Protein 4UA1 (pdb70)

Foldseek 3Di:
DAAFCRLCVLVDPRDPPCVVLVQADDDWDVGDHGGVVRSVSSNVVVVVVVLPQDPVNSSVLCVVLVVDDCNVVSVVVSVVVSVVVVVVVVVVVVVVVVVVVVLVVPADPDNPDDDRSSVVVVVD/DADQCGLVVLVPHRDPVCVVLPQAPAFDFDPGDDGGVVSSVSSNVQVVVVVLPQDPVNSSVLCVVLVVDDCNVVSVVVSVVVSVVVVVVVVVVVVVVVVVVVVLVVPADPDNPDPDRSNCVVVVD

Structure (mmCIF, N/CA/C/O backbone):
data_4UA1
#
_entry.id   4UA1
#
_cell.length_a   70.005
_cell.length_b   70.556
_cell.length_c   71.614
_cell.angle_alpha   90.00
_cell.angle_beta   90.00
_cell.angle_gamma   90.00
#
_sy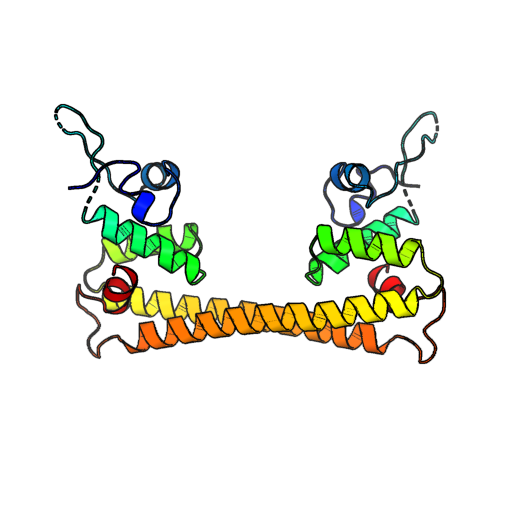mmetry.space_group_name_H-M   'P 2 2 2'
#
loop_
_entity.id
_entity.type
_entity.pdbx_description
1 polymer 'Regulatory protein'
2 non-polymer 'MERCURY (II) ION'
3 water water
#
loop_
_atom_site.group_PDB
_atom_site.id
_atom_site.type_symbol
_atom_site.label_atom_id
_atom_site.label_alt_id
_atom_site.label_comp_id
_atom_site.label_asym_id
_atom_site.label_entity_id
_atom_site.label_seq_id
_atom_site.pdbx_PDB_ins_code
_atom_site.Cartn_x
_atom_site.Cartn_y
_atom_site.Cartn_z
_atom_site.occupancy
_atom_site.B_iso_or_equiv
_atom_site.auth_seq_id
_atom_site.auth_comp_id
_atom_site.auth_asym_id
_atom_site.auth_atom_id
_atom_site.pdbx_PDB_model_num
ATOM 1 N N . PHE A 1 3 ? 49.090 35.102 -31.490 1.00 57.98 3 PHE A N 1
ATOM 2 C CA . PHE A 1 3 ? 50.217 35.099 -30.561 1.00 61.69 3 PHE A CA 1
ATOM 3 C C . PHE A 1 3 ? 49.878 35.836 -29.277 1.00 60.54 3 PHE A C 1
ATOM 4 O O . PHE A 1 3 ? 48.947 36.632 -29.230 1.00 67.02 3 PHE A O 1
ATOM 6 N N . ARG A 1 4 ? 50.648 35.532 -28.239 1.00 66.98 4 ARG A N 1
ATOM 7 C CA . ARG A 1 4 ? 50.413 35.999 -26.873 1.00 62.40 4 ARG A CA 1
ATOM 8 C C . ARG A 1 4 ? 51.693 36.606 -26.353 1.00 60.00 4 ARG A C 1
ATOM 9 O O . ARG A 1 4 ? 52.664 36.658 -27.088 1.00 64.92 4 ARG A O 1
ATOM 14 N N . ILE A 1 5 ? 51.661 37.179 -25.153 1.00 63.66 5 ILE A N 1
ATOM 15 C CA . ILE A 1 5 ? 52.862 37.755 -24.547 1.00 60.79 5 ILE A CA 1
ATOM 16 C C . ILE A 1 5 ? 52.957 37.589 -23.025 1.00 65.92 5 ILE A C 1
ATOM 17 O O . ILE A 1 5 ? 51.978 37.802 -22.322 1.00 72.89 5 ILE A O 1
ATOM 19 N N . GLY A 1 6 ? 54.095 37.146 -22.514 1.00 55.14 6 GLY A N 1
ATOM 20 C CA . GLY A 1 6 ? 54.420 37.424 -21.130 1.00 55.29 6 GLY A CA 1
ATOM 21 C C . GLY A 1 6 ? 53.458 37.056 -20.018 1.00 54.14 6 GLY A C 1
ATOM 22 O O . GLY A 1 6 ? 53.021 35.918 -19.831 1.00 60.88 6 GLY A O 1
ATOM 23 N N . GLU A 1 7 ? 53.090 38.100 -19.289 1.00 56.42 7 GLU A N 1
ATOM 24 C CA . GLU A 1 7 ? 52.156 38.025 -18.182 1.00 65.22 7 GLU A CA 1
ATOM 25 C C . GLU A 1 7 ? 50.732 37.861 -18.673 1.00 59.29 7 GLU A C 1
ATOM 26 O O . GLU A 1 7 ? 49.840 37.600 -17.877 1.00 54.28 7 GLU A O 1
ATOM 28 N N . LEU A 1 8 ? 50.509 38.059 -19.970 1.00 53.83 8 LEU A N 1
ATOM 29 C CA . LEU A 1 8 ? 49.261 37.599 -20.554 1.00 52.97 8 LEU A CA 1
ATOM 30 C C . LEU A 1 8 ? 49.222 36.058 -20.533 1.00 64.04 8 LEU A C 1
ATOM 31 O O . LEU A 1 8 ? 48.175 35.470 -20.266 1.00 50.48 8 LEU A O 1
ATOM 33 N N . ALA A 1 9 ? 50.360 35.400 -20.774 1.00 67.71 9 ALA A N 1
ATOM 34 C CA . ALA A 1 9 ? 50.408 33.935 -20.699 1.00 51.96 9 ALA A CA 1
ATOM 35 C C . ALA A 1 9 ? 50.218 33.475 -19.264 1.00 55.08 9 ALA A C 1
ATOM 36 O O . ALA A 1 9 ? 49.896 32.319 -19.011 1.00 57.36 9 ALA A O 1
ATOM 38 N N . ASP A 1 10 ? 50.317 34.413 -18.333 1.00 54.39 10 ASP A N 1
ATOM 39 C CA . ASP A 1 10 ? 50.003 34.150 -16.939 1.00 51.23 10 ASP A CA 1
ATOM 40 C C . ASP A 1 10 ? 48.480 34.152 -16.720 1.00 65.28 10 ASP A C 1
ATOM 41 O O . ASP A 1 10 ? 48.010 34.113 -15.590 1.00 68.68 10 ASP A O 1
ATOM 43 N N . LYS A 1 11 ? 47.736 34.221 -17.834 1.00 65.00 11 LYS A N 1
ATOM 44 C CA . LYS A 1 11 ? 46.295 33.901 -17.915 1.00 45.80 11 LYS A CA 1
ATOM 45 C C . LYS A 1 11 ? 46.043 32.395 -17.792 1.00 57.48 11 LYS A C 1
ATOM 46 O O . LYS A 1 11 ? 44.918 31.937 -17.918 1.00 68.63 11 LYS A O 1
ATOM 48 N N . CYS A 1 12 ? 47.101 31.610 -17.626 1.00 48.71 12 CYS A N 1
ATOM 49 C CA . CYS A 1 12 ? 46.966 30.182 -17.370 1.00 44.52 12 CYS A CA 1
ATOM 50 C C . CYS A 1 12 ? 46.895 29.919 -15.876 1.00 48.62 12 CYS A C 1
ATOM 51 O O . CYS A 1 12 ? 46.856 28.772 -15.434 1.00 50.74 12 CYS A O 1
ATOM 54 N N . GLY A 1 13 ? 46.909 30.991 -15.094 1.00 46.07 13 GLY A N 1
ATOM 55 C CA . GLY A 1 13 ? 46.868 30.870 -13.652 1.00 46.21 13 GLY A CA 1
ATOM 56 C C . GLY A 1 13 ? 48.204 30.491 -13.067 1.00 46.60 13 GLY A C 1
ATOM 57 O O . GLY A 1 13 ? 48.265 29.871 -12.018 1.00 49.66 13 GLY A O 1
ATOM 58 N N . VAL A 1 14 ? 49.282 30.857 -13.746 1.00 48.42 14 VAL A N 1
ATOM 59 C CA . VAL A 1 14 ? 50.627 30.622 -13.222 1.00 57.00 14 VAL A CA 1
ATOM 60 C C . VAL A 1 14 ? 51.432 31.922 -13.224 1.00 58.04 14 VAL A C 1
ATOM 61 O O . VAL A 1 14 ? 51.478 32.621 -14.240 1.00 63.27 14 VAL A O 1
ATOM 65 N N . ASN A 1 15 ? 52.069 32.244 -12.095 1.00 65.02 15 ASN A N 1
ATOM 66 C CA . ASN A 1 15 ? 52.877 33.469 -11.975 1.00 54.87 15 ASN A CA 1
ATOM 67 C C . ASN A 1 15 ? 54.133 33.366 -12.816 1.00 52.29 15 ASN A C 1
ATOM 68 O O . ASN A 1 15 ? 54.529 32.266 -13.197 1.00 61.22 15 ASN A O 1
ATOM 73 N N . LYS A 1 16 ? 54.766 34.496 -13.105 1.00 54.58 16 LYS A N 1
ATOM 74 C CA . LYS A 1 16 ? 55.650 34.561 -14.256 1.00 55.98 16 LYS A CA 1
ATOM 75 C C . LYS A 1 16 ? 56.833 33.622 -14.050 1.00 62.80 16 LYS A C 1
ATOM 76 O O . LYS A 1 16 ? 57.661 33.775 -13.147 1.00 56.37 16 LYS A O 1
ATOM 80 N N . GLU A 1 17 ? 56.878 32.630 -14.934 1.00 85.49 17 GLU A N 1
ATOM 81 C CA . GLU A 1 17 ? 57.602 31.406 -14.650 1.00 63.31 17 GLU A CA 1
ATOM 82 C C . GLU A 1 17 ? 58.755 31.150 -15.585 1.00 73.51 17 GLU A C 1
ATOM 83 O O . GLU A 1 17 ? 58.575 30.622 -16.699 1.00 70.09 17 GLU A O 1
ATOM 89 N N . THR A 1 18 ? 59.952 31.430 -15.103 1.00 60.42 18 THR A N 1
ATOM 90 C CA . THR A 1 18 ? 61.122 31.168 -15.899 1.00 57.93 18 THR A CA 1
ATOM 91 C C . THR A 1 18 ? 61.558 29.733 -15.715 1.00 57.97 18 THR A C 1
ATOM 92 O O . THR A 1 18 ? 62.229 29.190 -16.588 1.00 60.09 18 THR A O 1
ATOM 94 N N . ILE A 1 19 ? 61.149 29.114 -14.602 1.00 54.24 19 ILE A N 1
ATOM 95 C CA . ILE A 1 19 ? 61.680 27.806 -14.234 1.00 54.72 19 ILE A CA 1
ATOM 96 C C . ILE A 1 19 ? 61.265 26.787 -15.293 1.00 57.50 19 ILE A C 1
ATOM 97 O O . ILE A 1 19 ? 62.015 25.858 -15.605 1.00 63.38 19 ILE A O 1
ATOM 102 N N . ARG A 1 20 ? 60.080 26.986 -15.859 1.00 52.38 20 ARG A N 1
ATOM 103 C CA . ARG A 1 20 ? 59.541 26.071 -16.851 1.00 51.57 20 ARG A CA 1
ATOM 104 C C . ARG A 1 20 ? 60.365 26.041 -18.111 1.00 54.92 20 ARG A C 1
ATOM 105 O O . ARG A 1 20 ? 60.631 24.966 -18.648 1.00 52.67 20 ARG A O 1
ATOM 113 N N . TYR A 1 21 ? 60.727 27.224 -18.611 1.00 58.43 21 TYR A N 1
ATOM 114 C CA . TYR A 1 21 ? 61.506 27.306 -19.844 1.00 56.17 21 TYR A CA 1
ATOM 115 C C . TYR A 1 21 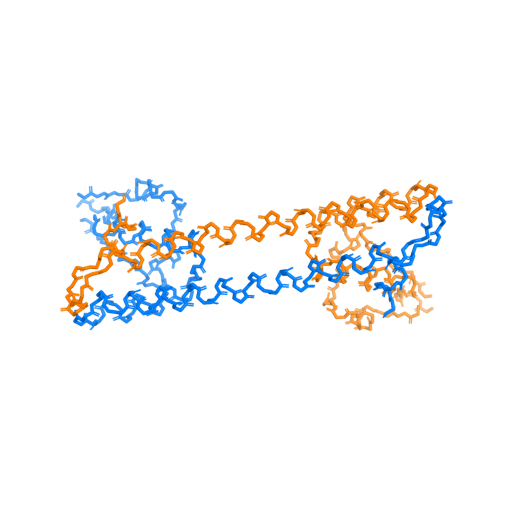? 62.963 26.963 -19.592 1.00 56.61 21 TYR A C 1
ATOM 116 O O . TYR A 1 21 ? 63.629 26.369 -20.446 1.00 57.47 21 TYR A O 1
ATOM 119 N N . TYR A 1 22 ? 63.433 27.284 -18.392 1.00 54.93 22 TYR A N 1
ATOM 120 C CA . TYR A 1 22 ? 64.774 26.914 -17.972 1.00 56.75 22 TYR A CA 1
ATOM 121 C C . TYR A 1 22 ? 64.891 25.396 -17.896 1.00 68.12 22 TYR A C 1
ATOM 122 O O . TYR A 1 22 ? 65.917 24.816 -18.264 1.00 69.44 22 TYR A O 1
ATOM 124 N N . GLU A 1 23 ? 63.820 24.760 -17.430 1.00 55.89 23 GLU A N 1
ATOM 125 C CA . GLU A 1 23 ? 63.775 23.310 -17.289 1.00 56.08 23 GLU A CA 1
ATOM 126 C C . GLU A 1 23 ? 63.355 22.605 -18.567 1.00 55.52 23 GLU A C 1
ATOM 127 O O . GLU A 1 23 ? 63.199 21.383 -18.561 1.00 56.83 23 GLU A O 1
ATOM 133 N N . ARG A 1 24 ? 63.164 23.383 -19.637 1.00 56.96 24 ARG A N 1
ATOM 134 C CA . ARG A 1 24 ? 62.850 22.881 -20.987 1.00 54.99 24 ARG A CA 1
ATOM 135 C C . ARG A 1 24 ? 61.406 22.446 -21.195 1.00 52.18 24 ARG A C 1
ATOM 136 O O . ARG A 1 24 ? 61.060 21.977 -22.283 1.00 57.88 24 ARG A O 1
ATOM 138 N N . LEU A 1 25 ? 60.570 22.549 -20.166 1.00 48.30 25 LEU A N 1
ATOM 139 C CA . LEU A 1 25 ? 59.159 22.190 -20.330 1.00 46.66 25 LEU A CA 1
ATOM 140 C C . LEU A 1 25 ? 58.477 23.065 -21.376 1.00 45.79 25 LEU A C 1
ATOM 141 O O . LEU A 1 25 ? 57.785 22.567 -22.264 1.00 45.14 25 LEU A O 1
ATOM 146 N N . GLY A 1 26 ? 58.654 24.378 -21.255 1.00 60.84 26 GLY A N 1
ATOM 147 C CA . GLY A 1 26 ? 58.105 25.308 -22.226 1.00 49.27 26 GLY A CA 1
ATOM 148 C C . GLY A 1 26 ? 59.106 25.802 -23.260 1.00 48.51 26 GLY A C 1
ATOM 149 O O . GLY A 1 26 ? 60.317 25.840 -23.045 1.00 49.85 26 GLY A O 1
ATOM 150 N N . LEU A 1 27 ? 58.557 26.236 -24.380 1.00 52.53 27 LEU A N 1
ATOM 151 C CA . LEU A 1 27 ? 59.296 26.796 -25.502 1.00 59.96 27 LEU A CA 1
ATOM 152 C C . LEU A 1 27 ? 59.637 28.280 -25.200 1.00 66.95 27 LEU A C 1
ATOM 153 O O . LEU A 1 27 ? 59.557 28.651 -24.026 1.00 65.20 27 LEU A O 1
ATOM 155 N N . ILE A 1 28 ? 60.169 29.045 -26.181 1.00 72.76 28 ILE A N 1
ATOM 156 C CA . ILE A 1 28 ? 60.137 30.545 -26.190 1.00 59.92 28 ILE A CA 1
ATOM 157 C C . ILE A 1 28 ? 60.848 31.272 -27.370 1.00 83.72 28 ILE A C 1
ATOM 158 O O . ILE A 1 28 ? 61.968 30.906 -27.737 1.00 85.51 28 ILE A O 1
ATOM 163 N N . PRO A 1 29 ? 60.159 32.279 -27.995 1.00 73.51 29 PRO A N 1
ATOM 164 C CA . PRO A 1 29 ? 60.591 33.154 -29.117 1.00 57.95 29 PRO A CA 1
ATOM 165 C C . PRO A 1 29 ? 61.101 34.610 -28.894 1.00 80.49 29 PRO A C 1
ATOM 166 O O . PRO A 1 29 ? 60.887 35.208 -27.842 1.00 84.80 29 PRO A O 1
ATOM 170 N N . GLU A 1 30 ? 61.721 35.171 -29.943 1.00 72.19 30 GLU A N 1
ATOM 171 C CA . GLU A 1 30 ? 62.086 36.597 -30.089 1.00 76.71 30 GLU A CA 1
ATOM 172 C C . GLU A 1 30 ? 61.308 37.332 -31.210 1.00 71.63 30 GLU A C 1
ATOM 173 O O . GLU A 1 30 ? 61.278 36.849 -32.339 1.00 77.21 30 GLU A O 1
ATOM 175 N N . PRO A 1 31 ? 60.740 38.521 -30.941 1.00 65.36 31 PRO A N 1
ATOM 176 C CA . PRO A 1 31 ? 59.984 39.080 -32.081 1.00 68.63 31 PRO A CA 1
ATOM 177 C C . PRO A 1 31 ? 60.854 39.799 -33.098 1.00 71.62 31 PRO A C 1
ATOM 178 O O . PRO A 1 31 ? 61.424 40.840 -32.775 1.00 70.83 31 PRO A O 1
ATOM 180 N N . GLU A 1 35 ? 60.315 43.290 -33.770 1.00 67.89 35 GLU A N 1
ATOM 181 C CA . GLU A 1 35 ? 60.023 44.382 -32.843 1.00 68.56 35 GLU A CA 1
ATOM 182 C C . GLU A 1 35 ? 60.676 44.159 -31.484 1.00 70.72 35 GLU A C 1
ATOM 183 O O . GLU A 1 35 ? 60.906 45.120 -30.756 1.00 73.38 35 GLU A O 1
ATOM 185 N N . LYS A 1 36 ? 61.111 42.916 -31.254 1.00 70.21 36 LYS A N 1
ATOM 186 C CA . LYS A 1 36 ? 61.702 42.365 -30.003 1.00 65.62 36 LYS A CA 1
ATOM 187 C C . LYS A 1 36 ? 60.909 42.145 -28.678 1.00 63.75 36 LYS A C 1
ATOM 188 O O . LYS A 1 36 ? 61.402 42.501 -27.601 1.00 64.05 36 LYS A O 1
ATOM 190 N N . GLY A 1 37 ? 59.749 41.474 -28.752 1.00 67.92 37 GLY A N 1
ATOM 191 C CA . GLY A 1 37 ? 59.169 40.801 -27.581 1.00 68.99 37 GLY A CA 1
ATOM 192 C C . GLY A 1 37 ? 60.028 39.524 -27.509 1.00 67.33 37 GLY A C 1
ATOM 193 O O . GLY A 1 37 ? 60.911 39.426 -28.361 1.00 64.24 37 GLY A O 1
ATOM 194 N N . TYR A 1 38 ? 59.847 38.513 -26.637 1.00 73.69 38 TYR A N 1
ATOM 195 C CA . TYR A 1 38 ? 58.844 38.292 -25.590 1.00 69.60 38 TYR A CA 1
ATOM 196 C C . TYR A 1 38 ? 57.409 38.087 -26.116 1.00 69.40 38 TYR A C 1
ATOM 197 O O . TYR A 1 38 ? 56.533 38.951 -26.010 1.00 72.32 38 TYR A O 1
ATOM 199 N N . ARG A 1 39 ? 57.180 36.896 -26.657 1.00 59.08 39 ARG A N 1
ATOM 200 C CA . ARG A 1 39 ? 55.900 36.560 -27.265 1.00 60.01 39 ARG A CA 1
ATOM 201 C C . ARG A 1 39 ? 55.298 35.269 -26.648 1.00 76.80 39 ARG A C 1
ATOM 202 O O . ARG A 1 39 ? 54.362 35.361 -25.847 1.00 76.81 39 ARG A O 1
ATOM 204 N N . MET A 1 40 ? 55.854 34.098 -26.986 1.00 62.05 40 MET A N 1
ATOM 205 C CA . MET A 1 40 ? 55.392 32.761 -26.518 1.00 63.67 40 MET A CA 1
ATOM 206 C C . MET A 1 40 ? 54.261 32.174 -27.376 1.00 56.77 40 MET A C 1
ATOM 207 O O . MET A 1 40 ? 53.150 32.690 -27.399 1.00 58.46 40 MET A O 1
ATOM 212 N N . GLN A 1 43 ? 51.251 30.307 -28.719 1.00 43.80 43 GLN A N 1
ATOM 213 C CA . GLN A 1 43 ? 49.902 29.793 -28.524 1.00 42.83 43 GLN A CA 1
ATOM 214 C C . GLN A 1 43 ? 49.871 28.319 -28.194 1.00 51.83 43 GLN A C 1
ATOM 215 O O . GLN A 1 43 ? 49.027 27.862 -27.416 1.00 55.65 43 GLN A O 1
ATOM 221 N N . GLN A 1 44 ? 50.784 27.569 -28.789 1.00 60.57 44 GLN A N 1
ATOM 222 C CA . GLN A 1 44 ? 50.832 26.146 -28.544 1.00 40.02 44 GLN A CA 1
ATOM 223 C C . GLN A 1 44 ? 51.465 26.013 -27.174 1.00 43.10 44 GLN A C 1
ATOM 224 O O . GLN A 1 44 ? 51.349 24.976 -26.482 1.00 48.80 44 GLN A O 1
ATOM 227 N N . THR A 1 45 ? 52.110 27.102 -26.772 1.00 39.80 45 THR A N 1
ATOM 228 C CA . THR A 1 45 ? 52.699 27.187 -25.447 1.00 43.90 45 THR A CA 1
ATOM 229 C C . THR A 1 45 ? 51.581 27.388 -24.439 1.00 41.34 45 THR A C 1
ATOM 230 O O . THR A 1 45 ? 51.651 26.881 -23.313 1.00 35.28 45 THR A O 1
ATOM 234 N N . VAL A 1 46 ? 50.534 28.098 -24.853 1.00 37.64 46 VAL A N 1
ATOM 235 C CA . VAL A 1 46 ? 49.381 28.312 -23.990 1.00 37.19 46 VAL A CA 1
ATOM 236 C C . VAL A 1 46 ? 48.745 26.973 -23.654 1.00 42.42 46 VAL A C 1
ATOM 237 O O . VAL A 1 46 ? 48.523 26.642 -22.464 1.00 36.08 46 VAL A O 1
ATOM 241 N N . ASP A 1 47 ? 48.510 26.181 -24.702 1.00 37.24 47 ASP A N 1
ATOM 242 C CA . ASP A 1 47 ? 47.978 24.837 -24.537 1.00 38.54 47 ASP A CA 1
ATOM 243 C C . ASP A 1 47 ? 48.906 24.008 -23.627 1.00 42.34 47 ASP A C 1
ATOM 244 O O . ASP A 1 47 ? 48.450 23.404 -22.663 1.00 32.17 47 ASP A O 1
ATOM 249 N N . ARG A 1 48 ? 50.208 24.019 -23.897 1.00 34.39 48 ARG A N 1
ATOM 250 C CA . ARG A 1 48 ? 51.088 23.163 -23.133 1.00 32.73 48 ARG A CA 1
ATOM 251 C C . ARG A 1 48 ? 51.126 23.529 -21.652 1.00 33.41 48 ARG A C 1
ATOM 252 O O . ARG A 1 48 ? 51.106 22.655 -20.779 1.00 30.42 48 ARG A O 1
ATOM 260 N N . LEU A 1 49 ? 51.130 24.825 -21.367 1.00 45.71 49 LEU A N 1
ATOM 261 C CA . LEU A 1 49 ? 51.149 25.292 -19.987 1.00 34.99 49 LEU A CA 1
ATOM 262 C C . LEU A 1 49 ? 49.831 24.978 -19.259 1.00 31.49 49 LEU A C 1
ATOM 263 O O . LEU A 1 49 ? 49.858 24.624 -18.073 1.00 38.04 49 LEU A O 1
ATOM 268 N N . HIS A 1 50 ? 48.699 25.060 -19.965 1.00 33.37 50 HIS A N 1
ATOM 269 C CA . HIS A 1 50 ? 47.437 24.571 -19.398 1.00 32.40 50 HIS A CA 1
ATOM 270 C C . HIS A 1 50 ? 47.608 23.120 -19.003 1.00 33.50 50 HIS A C 1
ATOM 271 O O . HIS A 1 50 ? 47.249 22.704 -17.900 1.00 31.58 50 HIS A O 1
ATOM 278 N N . PHE A 1 51 ? 48.135 22.353 -19.945 1.00 28.77 51 PHE A N 1
ATOM 279 C CA . PHE A 1 51 ? 48.310 20.924 -19.778 1.00 27.62 51 PHE A CA 1
ATOM 280 C C . PHE A 1 51 ? 49.122 20.660 -18.514 1.00 28.64 51 PHE A C 1
ATOM 281 O O . PHE A 1 51 ? 48.750 19.809 -17.694 1.00 26.99 51 PHE A O 1
ATOM 289 N N . ILE A 1 52 ? 50.203 21.421 -18.343 1.00 26.21 52 ILE A N 1
ATOM 290 C CA . ILE A 1 52 ? 51.134 21.174 -17.241 1.00 40.63 52 ILE A CA 1
ATOM 291 C C . ILE A 1 52 ? 50.432 21.498 -15.920 1.00 30.70 52 ILE A C 1
ATOM 292 O O . ILE A 1 52 ? 50.435 20.698 -14.976 1.00 31.40 52 ILE A O 1
ATOM 297 N N . LYS A 1 53 ? 49.796 22.665 -15.888 1.00 27.34 53 LYS A N 1
ATOM 298 C CA . LYS A 1 53 ? 49.046 23.119 -14.733 1.00 28.10 53 LYS A CA 1
ATOM 299 C C . LYS A 1 53 ? 48.009 22.100 -14.280 1.00 36.51 53 LYS A C 1
ATOM 300 O O . LYS A 1 53 ? 47.936 21.754 -13.092 1.00 32.67 53 LYS A O 1
ATOM 306 N N . ARG A 1 54 ? 47.200 21.612 -15.215 1.00 36.36 54 ARG A N 1
ATOM 307 C CA . ARG A 1 54 ? 46.128 20.724 -14.806 1.00 29.25 54 ARG A CA 1
ATOM 308 C C . ARG A 1 54 ? 46.693 19.390 -14.401 1.00 29.67 54 ARG A C 1
ATOM 309 O O . ARG A 1 54 ? 46.193 18.775 -13.453 1.00 33.80 54 ARG A O 1
ATOM 317 N N . MET A 1 55 ? 47.784 18.965 -15.027 1.00 23.91 55 MET A N 1
ATOM 318 C CA . MET A 1 55 ? 48.407 17.720 -14.564 1.00 28.91 55 MET A CA 1
ATOM 319 C C . MET A 1 55 ? 48.849 17.870 -13.099 1.00 34.94 55 MET A C 1
ATOM 320 O O . MET A 1 55 ? 48.693 16.962 -12.283 1.00 32.17 55 MET A O 1
ATOM 325 N N . GLN A 1 56 ? 49.378 19.035 -12.754 1.00 26.96 56 GLN A N 1
ATOM 326 C CA . GLN A 1 56 ? 49.760 19.259 -11.371 1.00 34.19 56 GLN A CA 1
ATOM 327 C C . GLN A 1 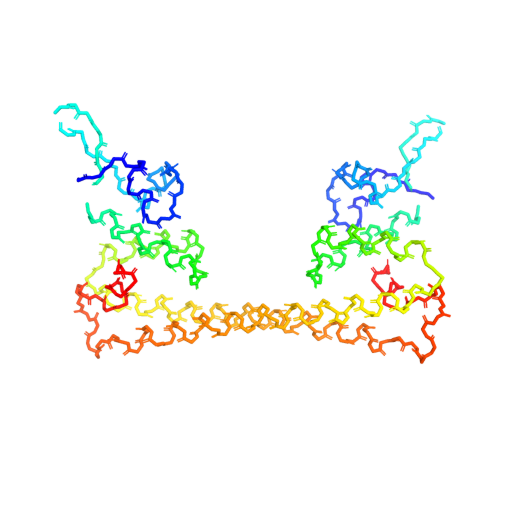56 ? 48.548 19.330 -10.442 1.00 43.11 56 GLN A C 1
ATOM 328 O O . GLN A 1 56 ? 48.621 18.922 -9.275 1.00 32.82 56 GLN A O 1
ATOM 334 N N . GLU A 1 57 ? 47.423 19.822 -10.955 1.00 37.10 57 GLU A N 1
ATOM 335 C CA . GLU A 1 57 ? 46.217 19.845 -10.142 1.00 31.02 57 GLU A CA 1
ATOM 336 C C . GLU A 1 57 ? 45.687 18.422 -9.971 1.00 31.09 57 GLU A C 1
ATOM 337 O O . GLU A 1 57 ? 44.916 18.146 -9.061 1.00 32.56 57 GLU A O 1
ATOM 343 N N . LEU A 1 58 ? 46.129 17.518 -10.841 1.00 25.20 58 LEU A N 1
ATOM 344 C CA . LEU A 1 58 ? 45.750 16.119 -10.761 1.00 24.86 58 LEU A CA 1
ATOM 345 C C . LEU A 1 58 ? 46.767 15.228 -10.033 1.00 31.97 58 LEU A C 1
ATOM 346 O O . LEU A 1 58 ? 46.629 14.006 -10.013 1.00 25.80 58 LEU A O 1
ATOM 351 N N . GLY A 1 59 ? 47.809 15.822 -9.471 1.00 28.89 59 GLY A N 1
ATOM 352 C CA . GLY A 1 59 ? 48.748 15.055 -8.680 1.00 24.02 59 GLY A CA 1
ATOM 353 C C . GLY A 1 59 ? 50.004 14.579 -9.394 1.00 23.64 59 GLY A C 1
ATOM 354 O O . GLY A 1 59 ? 50.776 13.804 -8.827 1.00 32.60 59 GLY A O 1
ATOM 355 N N . PHE A 1 60 ? 50.236 15.003 -10.628 1.00 24.12 60 PHE A N 1
ATOM 356 C CA . PHE A 1 60 ? 51.547 14.729 -11.216 1.00 23.99 60 PHE A CA 1
ATOM 357 C C . PHE A 1 60 ? 52.576 15.697 -10.676 1.00 24.10 60 PHE A C 1
ATOM 358 O O . PHE A 1 60 ? 52.327 16.893 -10.642 1.00 23.75 60 PHE A O 1
ATOM 366 N N . THR A 1 61 ? 53.731 15.196 -10.270 1.00 24.20 61 THR A N 1
ATOM 367 C CA . THR A 1 61 ? 54.859 16.071 -9.917 1.00 27.50 61 THR A CA 1
ATOM 368 C C . THR A 1 61 ? 55.560 16.600 -11.158 1.00 31.35 61 THR A C 1
ATOM 369 O O . THR A 1 61 ? 55.437 16.032 -12.257 1.00 28.42 61 THR A O 1
ATOM 373 N N . LEU A 1 62 ? 56.309 17.681 -10.957 1.00 36.42 62 LEU A N 1
ATOM 374 C CA . LEU A 1 62 ? 57.100 18.310 -12.000 1.00 37.45 62 LEU A CA 1
ATOM 375 C C . LEU A 1 62 ? 58.068 17.334 -12.652 1.00 29.65 62 LEU A C 1
ATOM 376 O O . LEU A 1 62 ? 58.250 17.343 -13.861 1.00 27.17 62 LEU A O 1
ATOM 381 N N . ASN A 1 63 ? 58.699 16.505 -11.836 1.00 28.70 63 ASN A N 1
ATOM 382 C CA . ASN A 1 63 ? 59.594 15.495 -12.352 1.00 29.42 63 ASN A CA 1
ATOM 383 C C . ASN A 1 63 ? 58.848 14.481 -13.251 1.00 33.78 63 ASN A C 1
ATOM 384 O O . ASN A 1 63 ? 59.281 14.145 -14.377 1.00 36.24 63 ASN A O 1
ATOM 389 N N . GLU A 1 64 ? 57.714 14.008 -12.748 1.00 28.16 64 GLU A N 1
ATOM 390 C CA . GLU A 1 64 ? 56.848 13.156 -13.529 1.00 27.70 64 GLU A CA 1
ATOM 391 C C . GLU A 1 64 ? 56.461 13.799 -14.841 1.00 27.94 64 GLU A C 1
ATOM 392 O O . GLU A 1 64 ? 56.562 13.172 -15.891 1.00 33.97 64 GLU A O 1
ATOM 398 N N . ILE A 1 65 ? 56.068 15.067 -14.791 1.00 29.60 65 ILE A N 1
ATOM 399 C CA . ILE A 1 65 ? 55.648 15.783 -15.991 1.00 27.53 65 ILE A CA 1
ATOM 400 C C . ILE A 1 65 ? 56.817 15.960 -16.964 1.00 32.41 65 ILE A C 1
ATOM 401 O O . ILE A 1 65 ? 56.651 15.943 -18.191 1.00 28.30 65 ILE A O 1
ATOM 406 N N . ASP A 1 66 ? 58.005 16.122 -16.404 1.00 31.15 66 ASP A N 1
ATOM 407 C CA . ASP A 1 66 ? 59.233 16.266 -17.171 1.00 35.03 66 ASP A CA 1
ATOM 408 C C . ASP A 1 66 ? 59.432 15.020 -18.024 1.00 32.33 66 ASP A C 1
ATOM 409 O O . ASP A 1 66 ? 59.499 15.083 -19.276 1.00 31.76 66 ASP A O 1
ATOM 414 N N . LYS A 1 67 ? 59.435 13.877 -17.345 1.00 33.26 67 LYS A N 1
ATOM 415 C CA . LYS A 1 67 ? 59.612 12.607 -18.041 1.00 36.54 67 LYS A CA 1
ATOM 416 C C . LYS A 1 67 ? 58.529 12.393 -19.090 1.00 31.63 67 LYS A C 1
ATOM 417 O O . LYS A 1 67 ? 58.810 12.163 -20.281 1.00 32.10 67 LYS A O 1
ATOM 423 N N . LEU A 1 68 ? 57.290 12.490 -18.623 1.00 29.13 68 LEU A N 1
ATOM 424 C CA . LEU A 1 68 ? 56.108 12.242 -19.427 1.00 28.41 68 LEU A CA 1
ATOM 425 C C . LEU A 1 68 ? 56.155 13.039 -20.717 1.00 33.70 68 LEU A C 1
ATOM 426 O O . LEU A 1 68 ? 55.957 12.486 -21.792 1.00 30.31 68 LEU A O 1
ATOM 431 N N . LEU A 1 69 ? 56.435 14.337 -20.601 1.00 34.36 69 LEU A N 1
ATOM 432 C CA . LEU A 1 69 ? 56.498 15.205 -21.767 1.00 37.28 69 LEU A CA 1
ATOM 433 C C . LEU A 1 69 ? 57.596 14.731 -22.693 1.00 41.01 69 LEU A C 1
ATOM 434 O O . LEU A 1 69 ? 57.461 14.847 -23.906 1.00 33.12 69 LEU A O 1
ATOM 439 N N . GLY A 1 70 ? 58.692 14.223 -22.139 1.00 34.20 70 GLY A N 1
ATOM 440 C CA . GLY A 1 70 ? 59.727 13.695 -23.023 1.00 36.83 70 GLY A CA 1
ATOM 441 C C . GLY A 1 70 ? 59.215 12.545 -23.880 1.00 38.23 70 GLY A C 1
ATOM 442 O O . GLY A 1 70 ? 59.320 12.544 -25.131 1.00 39.14 70 GLY A O 1
ATOM 443 N N . VAL A 1 71 ? 58.590 11.584 -23.206 1.00 34.04 71 VAL A N 1
ATOM 444 C CA . VAL A 1 71 ? 58.060 10.419 -23.897 1.00 36.40 71 VAL A CA 1
ATOM 445 C C . VAL A 1 71 ? 56.991 10.810 -24.917 1.00 36.30 71 VAL A C 1
ATOM 446 O O . VAL A 1 71 ? 57.125 10.509 -26.108 1.00 37.88 71 VAL A O 1
ATOM 450 N N . VAL A 1 72 ? 55.957 11.514 -24.462 1.00 34.54 72 VAL A N 1
ATOM 451 C CA . VAL A 1 72 ? 54.831 11.872 -25.325 1.00 41.66 72 VAL A CA 1
ATOM 452 C C . VAL A 1 72 ? 55.269 12.762 -26.477 1.00 34.18 72 VAL A C 1
ATOM 453 O O . VAL A 1 72 ? 54.805 12.596 -27.595 1.00 35.08 72 VAL A O 1
ATOM 457 N N . ASP A 1 73 ? 56.149 13.721 -26.217 1.00 35.08 73 ASP A N 1
ATOM 458 C CA . ASP A 1 73 ? 56.658 14.534 -27.318 1.00 40.92 73 ASP A CA 1
ATOM 459 C C . ASP A 1 73 ? 57.383 13.711 -28.353 1.00 40.82 73 ASP A C 1
ATOM 460 O O . ASP A 1 73 ? 57.265 14.021 -29.518 1.00 39.73 73 ASP A O 1
ATOM 465 N N . ARG A 1 74 ? 58.101 12.656 -27.959 1.00 41.31 74 ARG A N 1
ATOM 466 C CA . ARG A 1 74 ? 58.875 11.929 -28.972 1.00 44.49 74 ARG A CA 1
ATOM 467 C C . ARG A 1 74 ? 58.199 10.709 -29.628 1.00 46.50 74 ARG A C 1
ATOM 468 O O . ARG A 1 74 ? 58.784 10.084 -30.506 1.00 43.45 74 ARG A O 1
ATOM 476 N N . ASP A 1 75 ? 56.955 10.411 -29.274 1.00 40.67 75 ASP A N 1
ATOM 477 C CA . ASP A 1 75 ? 56.342 9.153 -29.700 1.00 41.88 75 ASP A CA 1
ATOM 478 C C . ASP A 1 75 ? 55.209 9.322 -30.718 1.00 46.22 75 ASP A C 1
ATOM 479 O O . ASP A 1 75 ? 54.529 10.357 -30.775 1.00 36.77 75 ASP A O 1
ATOM 484 N N . GLU A 1 76 ? 55.013 8.279 -31.521 1.00 42.97 76 GLU A N 1
ATOM 485 C CA . GLU A 1 76 ? 53.919 8.247 -32.467 1.00 40.18 76 GLU A CA 1
ATOM 486 C C . GLU A 1 76 ? 52.606 8.031 -31.751 1.00 39.26 76 GLU A C 1
ATOM 487 O O . GLU A 1 76 ? 51.640 8.762 -31.979 1.00 36.58 76 GLU A O 1
ATOM 493 N N . ALA A 1 77 ? 52.557 7.064 -30.847 1.00 45.28 77 ALA A N 1
ATOM 494 C CA . ALA A 1 77 ? 51.280 6.837 -30.212 1.00 41.52 77 ALA A CA 1
ATOM 495 C C . ALA A 1 77 ? 51.272 7.601 -28.894 1.00 36.37 77 ALA A C 1
ATOM 496 O O . ALA A 1 77 ? 51.561 7.065 -27.825 1.00 32.07 77 ALA A O 1
ATOM 498 N N . LYS A 1 78 ? 50.752 8.819 -28.976 1.00 30.45 78 LYS A N 1
ATOM 499 C CA . LYS A 1 78 ? 50.799 9.721 -27.859 1.00 42.66 78 LYS A CA 1
ATOM 500 C C . LYS A 1 78 ? 49.669 9.367 -26.906 1.00 46.66 78 LYS A C 1
ATOM 501 O O . LYS A 1 78 ? 49.852 9.345 -25.699 1.00 39.29 78 LYS A O 1
ATOM 507 N N . CYS A 1 79 ? 48.512 9.064 -27.481 1.00 43.17 79 CYS A N 1
ATOM 508 C CA . CYS A 1 79 ? 47.337 8.667 -26.736 1.00 27.26 79 CYS A CA 1
ATOM 509 C C . CYS A 1 79 ? 47.614 7.461 -25.861 1.00 30.69 79 CYS A C 1
ATOM 510 O O . CYS A 1 79 ? 47.220 7.426 -24.707 1.00 28.23 79 CYS A O 1
ATOM 513 N N . ARG A 1 80 ? 48.302 6.470 -26.420 1.00 42.31 80 ARG A N 1
ATOM 514 C CA . ARG A 1 80 ? 48.661 5.257 -25.685 1.00 28.75 80 ARG A CA 1
ATOM 515 C C . ARG A 1 80 ? 49.551 5.613 -24.497 1.00 28.44 80 ARG A C 1
ATOM 516 O O . ARG A 1 80 ? 49.340 5.133 -23.373 1.00 33.30 80 ARG A O 1
ATOM 524 N N . ASP A 1 81 ? 50.534 6.469 -24.749 1.00 33.10 81 ASP A N 1
ATOM 525 C CA . ASP A 1 81 ? 51.453 6.924 -23.718 1.00 32.97 81 ASP A CA 1
ATOM 526 C C . ASP A 1 81 ? 50.710 7.639 -22.596 1.00 28.06 81 ASP A C 1
ATOM 527 O O . ASP A 1 81 ? 50.863 7.322 -21.423 1.00 28.42 81 ASP A O 1
ATOM 532 N N . MET A 1 82 ? 49.915 8.622 -22.967 1.00 27.75 82 MET A N 1
ATOM 533 C CA . MET A 1 82 ? 49.189 9.423 -22.002 1.00 40.81 82 MET A CA 1
ATOM 534 C C . MET A 1 82 ? 48.215 8.568 -21.193 1.00 29.96 82 MET A C 1
ATOM 535 O O . MET A 1 82 ? 48.028 8.778 -19.992 1.00 25.91 82 MET A O 1
ATOM 540 N N . TYR A 1 83 ? 47.600 7.607 -21.873 1.00 25.92 83 TYR A N 1
ATOM 541 C CA . TYR A 1 83 ? 46.697 6.667 -21.233 1.00 32.62 83 TYR A CA 1
ATOM 542 C C . TYR A 1 83 ? 47.448 5.880 -20.146 1.00 27.78 83 TYR A C 1
ATOM 543 O O . TYR A 1 83 ? 47.041 5.884 -18.973 1.00 28.40 83 TYR A O 1
ATOM 552 N N . ASP A 1 84 ? 48.561 5.255 -20.540 1.00 25.61 84 ASP A N 1
ATOM 553 C CA . ASP A 1 84 ? 49.414 4.510 -19.619 1.00 25.27 84 ASP A CA 1
ATOM 554 C C . ASP A 1 84 ? 49.841 5.331 -18.398 1.00 32.48 84 ASP A C 1
ATOM 555 O O . ASP A 1 84 ? 49.686 4.897 -17.233 1.00 25.82 84 ASP A O 1
ATOM 560 N N . PHE A 1 85 ? 50.360 6.524 -18.664 1.00 25.38 85 PHE A N 1
ATOM 561 C CA . PHE A 1 85 ? 50.827 7.377 -17.599 1.00 25.14 85 PHE A CA 1
ATOM 562 C C . PHE A 1 85 ? 49.696 7.718 -16.647 1.00 25.54 85 PHE A C 1
ATOM 563 O O . PHE A 1 85 ? 49.907 7.825 -15.436 1.00 24.00 85 PHE A O 1
ATOM 571 N N . THR A 1 86 ? 48.504 7.904 -17.207 1.00 23.92 86 THR A N 1
ATOM 572 C CA . THR A 1 86 ? 47.326 8.245 -16.414 1.00 23.22 86 THR A CA 1
ATOM 573 C C . THR A 1 86 ? 46.933 7.101 -15.474 1.00 26.47 86 THR A C 1
ATOM 574 O O . THR A 1 86 ? 46.560 7.341 -14.308 1.00 22.83 86 THR A O 1
ATOM 578 N N . ILE A 1 87 ? 47.016 5.867 -15.980 1.00 24.78 87 ILE A N 1
ATOM 579 C CA . ILE A 1 87 ? 46.790 4.677 -15.147 1.00 29.53 87 ILE A CA 1
ATOM 580 C C . ILE A 1 87 ? 47.797 4.646 -13.995 1.00 24.95 87 ILE A C 1
ATOM 581 O O . ILE A 1 87 ? 47.442 4.353 -12.830 1.00 24.85 87 ILE A O 1
ATOM 586 N N . LEU A 1 88 ? 49.058 4.950 -14.325 1.00 24.70 88 LEU A N 1
ATOM 587 C CA . LEU A 1 88 ? 50.102 4.970 -13.303 1.00 34.69 88 LEU A CA 1
ATOM 588 C C . LEU A 1 88 ? 49.789 6.024 -12.244 1.00 22.60 88 LEU A C 1
ATOM 589 O O . LEU A 1 88 ? 49.969 5.798 -11.051 1.00 22.67 88 LEU A O 1
ATOM 594 N N . LYS A 1 89 ? 49.259 7.152 -12.678 1.00 23.24 89 LYS A N 1
ATOM 595 C CA . LYS A 1 89 ? 48.982 8.205 -11.736 1.00 27.93 89 LYS A CA 1
ATOM 596 C C . LYS A 1 89 ? 47.844 7.779 -10.821 1.00 33.90 89 LYS A C 1
ATOM 597 O O . LYS A 1 89 ? 47.974 7.868 -9.608 1.00 22.09 89 LYS A O 1
ATOM 603 N N . ILE A 1 90 ? 46.770 7.247 -11.398 1.00 24.83 90 ILE A N 1
ATOM 604 C CA . ILE A 1 90 ? 45.657 6.737 -10.613 1.00 23.60 90 ILE A CA 1
ATOM 605 C C . ILE A 1 90 ? 46.146 5.763 -9.540 1.00 26.42 90 ILE A C 1
ATOM 606 O O . ILE A 1 90 ? 45.748 5.844 -8.373 1.00 23.83 90 ILE A O 1
ATOM 611 N N . GLU A 1 91 ? 47.017 4.838 -9.932 1.00 24.57 91 GLU A N 1
ATOM 612 C CA . GLU A 1 91 ? 47.522 3.889 -8.967 1.00 23.19 91 GLU A CA 1
ATOM 613 C C . GLU A 1 91 ? 48.367 4.574 -7.875 1.00 23.03 91 GLU A C 1
ATOM 614 O O . GLU A 1 91 ? 48.353 4.154 -6.696 1.00 23.25 91 GLU A O 1
ATOM 620 N N . ASP A 1 92 ? 49.082 5.636 -8.250 1.00 24.60 92 ASP A N 1
ATOM 621 C CA . ASP A 1 92 ? 49.895 6.378 -7.291 1.00 24.65 92 ASP A CA 1
ATOM 622 C C . ASP A 1 92 ? 49.003 7.074 -6.247 1.00 23.87 92 ASP A C 1
ATOM 623 O O . ASP A 1 92 ? 49.264 7.030 -5.024 1.00 24.01 92 ASP A O 1
ATOM 628 N N . ILE A 1 93 ? 47.932 7.686 -6.743 1.00 24.65 93 ILE A N 1
ATOM 629 C CA . ILE A 1 93 ? 46.906 8.290 -5.912 1.00 24.10 93 ILE A CA 1
ATOM 630 C C . ILE A 1 93 ? 46.302 7.256 -4.957 1.00 24.25 93 ILE A C 1
ATOM 631 O O . ILE A 1 93 ? 46.052 7.552 -3.777 1.00 24.10 93 ILE A O 1
ATOM 636 N N . GLN A 1 94 ? 46.103 6.038 -5.462 1.00 32.73 94 GLN A N 1
ATOM 637 C CA . GLN A 1 94 ? 45.544 4.949 -4.657 1.00 31.81 94 GLN A CA 1
ATOM 638 C C . GLN A 1 94 ? 46.474 4.578 -3.494 1.00 29.09 94 GLN A C 1
ATOM 639 O O . GLN A 1 94 ? 45.998 4.448 -2.346 1.00 28.45 94 GLN A O 1
ATOM 645 N N . ARG A 1 95 ? 47.782 4.459 -3.772 1.00 24.76 95 ARG A N 1
ATOM 646 C CA . ARG A 1 95 ? 48.755 4.253 -2.692 1.00 31.38 95 ARG A CA 1
ATOM 647 C C . ARG A 1 95 ? 48.647 5.336 -1.624 1.00 35.37 95 ARG A C 1
ATOM 648 O O . ARG A 1 95 ? 48.561 5.030 -0.420 1.00 29.71 95 ARG A O 1
ATOM 656 N N . LYS A 1 96 ? 48.611 6.594 -2.061 1.00 25.34 96 LYS A N 1
ATOM 657 C CA . LYS A 1 96 ? 48.557 7.685 -1.092 1.00 27.73 96 LYS A CA 1
ATOM 658 C C . LYS A 1 96 ? 47.310 7.557 -0.202 1.00 33.07 96 LYS A C 1
ATOM 659 O O . LYS A 1 96 ? 47.397 7.652 1.041 1.00 33.20 96 LYS A O 1
ATOM 665 N N . ILE A 1 97 ? 46.168 7.292 -0.835 1.00 28.54 97 ILE A N 1
ATOM 666 C CA . ILE A 1 97 ? 44.919 7.082 -0.107 1.00 31.63 97 ILE A CA 1
ATOM 667 C C . ILE A 1 97 ? 45.059 5.987 0.944 1.00 33.70 97 ILE A C 1
ATOM 668 O O . ILE A 1 97 ? 44.574 6.135 2.074 1.00 25.50 97 ILE A O 1
ATOM 673 N N . GLU A 1 98 ? 45.723 4.894 0.580 1.00 29.19 98 GLU A N 1
ATOM 674 C CA . GLU A 1 98 ? 45.890 3.805 1.528 1.00 28.50 98 GLU A CA 1
ATOM 675 C C . GLU A 1 98 ? 46.802 4.212 2.706 1.00 27.80 98 GLU A C 1
ATOM 676 O O . GLU A 1 98 ? 46.550 3.829 3.860 1.00 27.05 98 GLU A O 1
ATOM 682 N N . ASP A 1 99 ? 47.841 5.001 2.416 1.00 25.11 99 ASP A N 1
ATOM 683 C CA . ASP A 1 99 ? 48.734 5.505 3.456 1.00 25.38 99 ASP A CA 1
ATOM 684 C C . ASP A 1 99 ? 47.963 6.374 4.464 1.00 25.52 99 ASP A C 1
ATOM 685 O O . ASP A 1 99 ? 48.084 6.240 5.707 1.00 25.13 99 ASP A O 1
ATOM 690 N N . LEU A 1 100 ? 47.104 7.217 3.909 1.00 22.86 100 LEU A N 1
ATOM 691 C CA . LEU A 1 100 ? 46.219 8.037 4.710 1.00 22.43 100 LEU A CA 1
ATOM 692 C C . LEU A 1 100 ? 45.238 7.197 5.569 1.00 26.29 100 LEU A C 1
ATOM 693 O O . LEU A 1 100 ? 44.971 7.524 6.732 1.00 43.18 100 LEU A O 1
ATOM 698 N N . LYS A 1 101 ? 44.733 6.104 5.026 1.00 24.16 101 LYS A N 1
ATOM 699 C CA . LYS A 1 101 ? 43.871 5.228 5.813 1.00 24.75 101 LYS A CA 1
ATOM 700 C C . LYS A 1 101 ? 44.654 4.557 6.945 1.00 26.10 101 LYS A C 1
ATOM 701 O O . LYS A 1 101 ? 44.112 4.352 8.053 1.00 25.84 101 LYS A O 1
ATOM 707 N N . ARG A 1 102 ? 45.921 4.218 6.688 1.00 23.61 102 ARG A N 1
ATOM 708 C CA . ARG A 1 102 ? 46.713 3.669 7.789 1.00 30.59 102 ARG A CA 1
ATOM 709 C C . ARG A 1 102 ? 46.860 4.684 8.912 1.00 24.11 102 ARG A C 1
ATOM 710 O O . ARG A 1 102 ? 46.662 4.345 10.085 1.00 24.61 102 ARG A O 1
ATOM 718 N N . ILE A 1 103 ? 47.117 5.938 8.552 1.00 29.10 103 ILE A N 1
ATOM 719 C CA . ILE A 1 103 ? 47.280 6.972 9.579 1.00 37.88 103 ILE A CA 1
ATOM 720 C C . ILE A 1 103 ? 45.974 7.193 10.368 1.00 37.83 103 ILE A C 1
ATOM 721 O O . ILE A 1 103 ? 45.955 7.233 11.619 1.00 24.04 103 ILE A O 1
ATOM 726 N N . GLU A 1 104 ? 44.877 7.267 9.631 1.00 28.70 104 GLU A N 1
ATOM 727 C CA . GLU A 1 104 ? 43.569 7.401 10.248 1.00 28.88 104 GLU A CA 1
ATOM 728 C C . GLU A 1 104 ? 43.284 6.314 11.273 1.00 25.04 104 GLU A C 1
ATOM 729 O O . GLU A 1 104 ? 42.822 6.601 12.387 1.00 26.63 104 GLU A O 1
ATOM 735 N N . ARG A 1 105 ? 43.528 5.064 10.900 1.00 23.40 105 ARG A N 1
ATOM 736 C CA . ARG A 1 105 ? 43.282 3.962 11.835 1.00 25.74 105 ARG A CA 1
ATOM 737 C C . ARG A 1 105 ? 44.219 4.048 13.070 1.00 24.84 105 ARG A C 1
ATOM 738 O O . ARG A 1 105 ? 43.802 3.803 14.193 1.00 25.41 105 ARG A O 1
ATOM 746 N N . MET A 1 106 ? 45.469 4.444 12.839 1.00 25.88 106 MET A N 1
ATOM 747 C CA . MET A 1 106 ? 46.405 4.701 13.914 1.00 26.31 106 MET A CA 1
ATOM 748 C C . MET A 1 106 ? 45.801 5.696 14.939 1.00 35.70 106 MET A C 1
ATOM 749 O O . MET A 1 106 ? 45.833 5.467 16.163 1.00 26.55 106 MET A O 1
ATOM 754 N N . LEU A 1 107 ? 45.218 6.776 14.428 1.00 24.72 107 LEU A N 1
ATOM 755 C CA . LEU A 1 107 ? 44.574 7.778 15.258 1.00 24.49 107 LEU A CA 1
ATOM 756 C C . LEU A 1 107 ? 43.335 7.212 15.978 1.00 24.93 107 LEU A C 1
ATOM 757 O O . LEU A 1 107 ? 43.101 7.500 17.161 1.00 25.27 107 LEU A O 1
ATOM 762 N N . MET A 1 108 ? 42.539 6.407 15.275 1.00 24.06 108 MET A N 1
ATOM 763 C CA . MET A 1 108 ? 41.399 5.772 15.927 1.00 26.56 108 MET A CA 1
ATOM 764 C C . MET A 1 108 ? 41.856 4.957 17.147 1.00 33.72 108 MET A C 1
ATOM 765 O O . MET A 1 108 ? 41.266 5.091 18.243 1.00 27.26 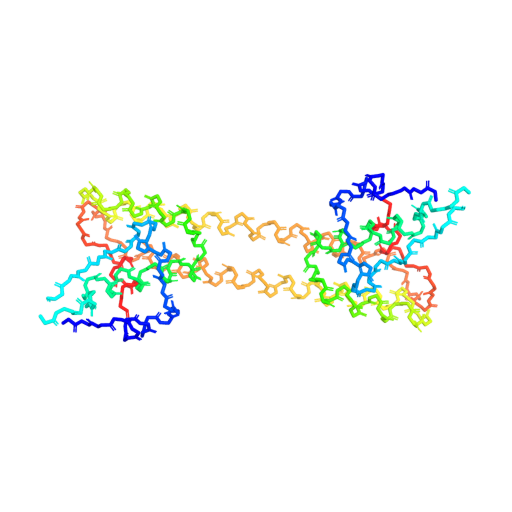108 MET A O 1
ATOM 770 N N . ASP A 1 109 ? 42.914 4.152 16.981 1.00 28.60 109 ASP A N 1
ATOM 771 C CA . ASP A 1 109 ? 43.419 3.327 18.087 1.00 37.55 109 ASP A CA 1
ATOM 772 C C . ASP A 1 109 ? 43.941 4.163 19.280 1.00 38.85 109 ASP A C 1
ATOM 773 O O . ASP A 1 109 ? 43.643 3.889 20.490 1.00 30.31 109 ASP A O 1
ATOM 778 N N . LEU A 1 110 ? 44.706 5.192 18.928 1.00 27.96 110 LEU A N 1
ATOM 779 C CA . LEU A 1 110 ? 45.206 6.116 19.922 1.00 27.94 110 LEU A CA 1
ATOM 780 C C . LEU A 1 110 ? 44.061 6.661 20.785 1.00 27.90 110 LEU A C 1
ATOM 781 O O . LEU A 1 110 ? 44.153 6.635 22.016 1.00 28.53 110 LEU A O 1
ATOM 786 N N . LYS A 1 111 ? 43.003 7.156 20.136 1.00 26.22 111 LYS A N 1
ATOM 787 C CA . LYS A 1 111 ? 41.866 7.750 20.848 1.00 26.36 111 LYS A CA 1
ATOM 788 C C . LYS A 1 111 ? 41.109 6.675 21.654 1.00 33.69 111 LYS A C 1
ATOM 789 O O . LYS A 1 111 ? 40.490 6.986 22.673 1.00 27.88 111 LYS A O 1
ATOM 795 N N . GLU A 1 112 ? 41.171 5.414 21.215 1.00 27.96 112 GLU A N 1
ATOM 796 C CA . GLU A 1 112 ? 40.572 4.342 22.017 1.00 30.59 112 GLU A CA 1
ATOM 797 C C . GLU A 1 112 ? 41.318 4.122 23.351 1.00 35.01 112 GLU A C 1
ATOM 798 O O . GLU A 1 112 ? 40.743 3.621 24.328 1.00 31.03 112 GLU A O 1
ATOM 804 N N . ARG A 1 113 ? 42.585 4.517 23.420 1.00 30.33 113 ARG A N 1
ATOM 805 C CA . ARG A 1 113 ? 43.285 4.363 24.709 1.00 31.15 113 ARG A CA 1
ATOM 806 C C . ARG A 1 113 ? 42.781 5.259 25.883 1.00 31.23 113 ARG A C 1
ATOM 807 O O . ARG A 1 113 ? 43.090 4.993 27.048 1.00 32.06 113 ARG A O 1
ATOM 815 N N . CYS A 1 114 ? 42.064 6.337 25.590 1.00 28.17 114 CYS A N 1
ATOM 816 C CA . CYS A 1 114 ? 41.781 7.324 26.633 1.00 28.28 114 CYS A CA 1
ATOM 817 C C . CYS A 1 114 ? 40.651 6.802 27.588 1.00 29.32 114 CYS A C 1
ATOM 818 O O . CYS A 1 114 ? 39.706 6.128 27.154 1.00 29.70 114 CYS A O 1
ATOM 821 N N . PRO A 1 115 ? 40.765 7.080 28.907 1.00 31.72 115 PRO A N 1
ATOM 822 C CA . PRO A 1 115 ? 39.749 6.614 29.871 1.00 31.10 115 PRO A CA 1
ATOM 823 C C . PRO A 1 115 ? 38.411 7.361 29.726 1.00 31.08 115 PRO A C 1
ATOM 824 O O . PRO A 1 115 ? 38.348 8.385 29.024 1.00 30.17 115 PRO A O 1
ATOM 828 N N . GLU A 1 116 ? 37.362 6.852 30.372 1.00 32.28 116 GLU A N 1
ATOM 829 C CA . GLU A 1 116 ? 36.047 7.485 30.326 1.00 32.67 116 GLU A CA 1
ATOM 830 C C . GLU A 1 116 ? 36.093 8.888 30.911 1.00 32.37 116 GLU A C 1
ATOM 831 O O . GLU A 1 116 ? 35.603 9.830 30.280 1.00 31.95 116 GLU A O 1
ATOM 837 N N . ASN A 1 117 ? 36.698 9.038 32.095 1.00 32.74 117 ASN A N 1
ATOM 838 C CA . ASN A 1 117 ? 36.867 10.375 32.644 1.00 32.58 117 ASN A CA 1
ATOM 839 C C . ASN A 1 117 ? 38.207 10.997 32.222 1.00 31.50 117 ASN A C 1
ATOM 840 O O . ASN A 1 117 ? 39.286 10.657 32.699 1.00 31.50 117 ASN A O 1
ATOM 845 N N . LYS A 1 118 ? 38.091 11.963 31.334 1.00 33.69 118 LYS A N 1
ATOM 846 C CA . LYS A 1 118 ? 39.216 12.568 30.664 1.00 30.55 118 LYS A CA 1
ATOM 847 C C . LYS A 1 118 ? 39.617 13.865 31.329 1.00 30.88 118 LYS A C 1
ATOM 848 O O . LYS A 1 118 ? 40.428 14.609 30.782 1.00 32.61 118 LYS A O 1
ATOM 854 N N . ASP A 1 119 ? 39.036 14.177 32.485 1.00 33.23 119 ASP A N 1
ATOM 855 C CA . ASP A 1 119 ? 39.494 15.395 33.109 1.00 33.70 119 ASP A CA 1
ATOM 856 C C . ASP A 1 119 ? 40.663 15.029 34.005 1.00 33.99 119 ASP A C 1
ATOM 857 O O . ASP A 1 119 ? 40.523 14.903 35.206 1.00 46.90 119 ASP A O 1
ATOM 862 N N . ILE A 1 120 ? 41.850 15.044 33.412 1.00 34.67 120 ILE A N 1
ATOM 863 C CA . ILE A 1 120 ? 43.083 14.572 34.055 1.00 33.34 120 ILE A CA 1
ATOM 864 C C . ILE A 1 120 ? 44.292 15.096 33.297 1.00 34.64 120 ILE A C 1
ATOM 865 O O . ILE A 1 120 ? 44.195 15.539 32.127 1.00 33.65 120 ILE A O 1
ATOM 870 N N . TYR A 1 121 ? 45.424 15.027 33.984 1.00 33.13 121 TYR A N 1
ATOM 871 C CA . TYR A 1 121 ? 46.730 15.428 33.497 1.00 33.32 121 TYR A CA 1
ATOM 872 C C . TYR A 1 121 ? 47.356 14.424 32.537 1.00 32.72 121 TYR A C 1
ATOM 873 O O . TYR A 1 121 ? 47.961 14.802 31.535 1.00 32.40 121 TYR A O 1
ATOM 882 N N . GLU A 1 122 ? 47.158 13.147 32.839 1.00 35.18 122 GLU A N 1
ATOM 883 C CA . GLU A 1 122 ? 47.756 12.034 32.106 1.00 35.28 122 GLU A CA 1
ATOM 884 C C . GLU A 1 122 ? 46.947 11.743 30.857 1.00 33.77 122 GLU A C 1
ATOM 885 O O . GLU A 1 122 ? 45.769 11.406 30.965 1.00 57.56 122 GLU A O 1
ATOM 891 N N . CYS A 1 123 ? 47.528 11.876 29.674 1.00 31.26 123 CYS A N 1
ATOM 892 C CA . CYS A 1 123 ? 46.810 11.420 28.476 1.00 30.23 123 CYS A CA 1
ATOM 893 C C . CYS A 1 123 ? 47.565 10.262 27.816 1.00 30.32 123 CYS A C 1
ATOM 894 O O . CYS A 1 123 ? 48.709 10.419 27.367 1.00 35.00 123 CYS A O 1
ATO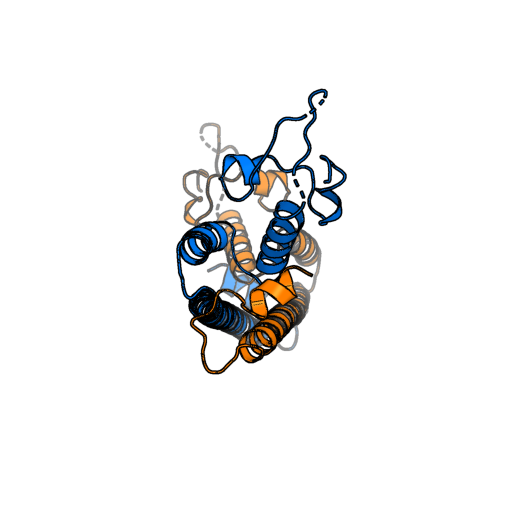M 897 N N . PRO A 1 124 ? 46.934 9.096 27.755 1.00 29.03 124 PRO A N 1
ATOM 898 C CA . PRO A 1 124 ? 47.533 7.929 27.094 1.00 29.30 124 PRO A CA 1
ATOM 899 C C . PRO A 1 124 ? 47.986 8.199 25.657 1.00 28.53 124 PRO A C 1
ATOM 900 O O . PRO A 1 124 ? 48.944 7.587 25.200 1.00 29.02 124 PRO A O 1
ATOM 904 N N . ILE A 1 125 ? 47.315 9.097 24.952 1.00 27.62 125 ILE A N 1
ATOM 905 C CA . ILE A 1 125 ? 47.722 9.412 23.595 1.00 26.95 125 ILE A CA 1
ATOM 906 C C . ILE A 1 125 ? 49.120 10.039 23.611 1.00 27.53 125 ILE A C 1
ATOM 907 O O . ILE A 1 125 ? 50.051 9.554 22.951 1.00 27.87 125 ILE A O 1
ATOM 912 N N . ILE A 1 126 ? 49.262 11.102 24.398 1.00 29.46 126 ILE A N 1
ATOM 913 C CA . ILE A 1 126 ? 50.498 11.826 24.508 1.00 30.84 126 ILE A CA 1
ATOM 914 C C . ILE A 1 126 ? 51.612 10.901 25.003 1.00 31.51 126 ILE A C 1
ATOM 915 O O . ILE A 1 126 ? 52.719 10.895 24.454 1.00 32.17 126 ILE A O 1
ATOM 920 N N . GLU A 1 127 ? 51.313 10.100 26.014 1.00 33.67 127 GLU A N 1
ATOM 921 C CA . GLU A 1 127 ? 52.278 9.131 26.519 1.00 35.02 127 GLU A CA 1
ATOM 922 C C . GLU A 1 127 ? 52.731 8.141 25.445 1.00 37.19 127 GLU A C 1
ATOM 923 O O . GLU A 1 127 ? 53.912 7.830 25.343 1.00 36.64 127 GLU A O 1
ATOM 929 N N . THR A 1 128 ? 51.801 7.664 24.628 1.00 33.13 128 THR A N 1
ATOM 930 C CA . THR A 1 128 ? 52.143 6.691 23.603 1.00 32.78 128 THR A CA 1
ATOM 931 C C . THR A 1 128 ? 53.034 7.342 22.559 1.00 32.70 128 THR A C 1
ATOM 932 O O . THR A 1 128 ? 54.023 6.758 22.127 1.00 45.11 128 THR A O 1
ATOM 936 N N . LEU A 1 129 ? 52.673 8.540 22.118 1.00 33.46 129 LEU A N 1
ATOM 937 C CA . LEU A 1 129 ? 53.474 9.214 21.100 1.00 35.42 129 LEU A CA 1
ATOM 938 C C . LEU A 1 129 ? 54.836 9.687 21.623 1.00 42.16 129 LEU A C 1
ATOM 939 O O . LEU A 1 129 ? 55.747 9.963 20.850 1.00 35.70 129 LEU A O 1
ATOM 944 N N . MET A 1 130 ? 54.970 9.761 22.941 1.00 49.95 130 MET A N 1
ATOM 945 C CA . MET A 1 130 ? 56.212 10.190 23.550 1.00 38.78 130 MET A CA 1
ATOM 946 C C . MET A 1 130 ? 57.258 9.086 23.575 1.00 43.45 130 MET A C 1
ATOM 947 O O . MET A 1 130 ? 58.447 9.362 23.441 1.00 48.71 130 MET A O 1
ATOM 952 N N . LYS A 1 131 ? 56.832 7.840 23.765 1.00 42.91 131 LYS A N 1
ATOM 953 C CA . LYS A 1 131 ? 57.794 6.738 23.841 1.00 53.73 131 LYS A CA 1
ATOM 954 C C . LYS A 1 131 ? 58.271 6.321 22.455 1.00 58.09 131 LYS A C 1
ATOM 955 O O . LYS A 1 131 ? 57.923 5.237 21.981 1.00 59.86 131 LYS A O 1
ATOM 957 N N . PHE B 1 3 ? 70.353 17.220 29.740 1.00 49.13 3 PHE B N 1
ATOM 958 C CA . PHE B 1 3 ? 71.084 15.982 29.485 1.00 50.90 3 PHE B CA 1
ATOM 959 C C . PHE B 1 3 ? 71.719 15.951 28.084 1.00 52.96 3 PHE B C 1
ATOM 960 O O . PHE B 1 3 ? 72.792 15.384 27.931 1.00 59.14 3 PHE B O 1
ATOM 968 N N . ARG B 1 4 ? 71.113 16.585 27.074 1.00 50.75 4 ARG B N 1
ATOM 969 C CA . ARG B 1 4 ? 71.623 16.394 25.710 1.00 50.75 4 ARG B CA 1
ATOM 970 C C . ARG B 1 4 ? 71.985 17.717 25.014 1.00 50.09 4 ARG B C 1
ATOM 971 O O . ARG B 1 4 ? 71.479 18.774 25.386 1.00 53.35 4 ARG B O 1
ATOM 976 N N . ILE B 1 5 ? 72.780 17.640 23.945 1.00 48.35 5 ILE B N 1
ATOM 977 C CA . ILE B 1 5 ? 73.350 18.843 23.313 1.00 52.26 5 ILE B CA 1
ATOM 978 C C . ILE B 1 5 ? 72.852 19.316 21.945 1.00 57.61 5 ILE B C 1
ATOM 979 O O . ILE B 1 5 ? 73.396 20.276 21.396 1.00 77.11 5 ILE B O 1
ATOM 981 N N . GLY B 1 6 ? 71.875 18.655 21.359 1.00 51.56 6 GLY B N 1
ATOM 982 C CA . GLY B 1 6 ? 71.185 19.258 20.228 1.00 57.03 6 GLY B CA 1
ATOM 983 C C . GLY B 1 6 ? 71.724 18.710 18.926 1.00 61.15 6 GLY B C 1
ATOM 984 O O . GLY B 1 6 ? 71.002 18.646 17.933 1.00 65.18 6 GLY B O 1
ATOM 985 N N . GLU B 1 7 ? 72.987 18.292 18.937 1.00 52.94 7 GLU B N 1
ATOM 986 C CA . GLU B 1 7 ? 73.520 17.463 17.864 1.00 53.06 7 GLU B CA 1
ATOM 987 C C . GLU B 1 7 ? 73.095 16.036 18.249 1.00 56.46 7 GLU B C 1
ATOM 988 O O . GLU B 1 7 ? 72.589 15.244 17.446 1.00 56.34 7 GLU B O 1
ATOM 990 N N . LEU B 1 8 ? 73.271 15.781 19.547 1.00 52.84 8 LEU B N 1
ATOM 991 C CA . LEU B 1 8 ? 72.601 14.737 20.306 1.00 55.22 8 LEU B CA 1
ATOM 992 C C . LEU B 1 8 ? 71.149 15.238 20.350 1.00 64.01 8 LEU B C 1
ATOM 993 O O . LEU B 1 8 ? 70.916 16.371 19.970 1.00 63.02 8 LEU B O 1
ATOM 998 N N . ALA B 1 9 ? 70.156 14.430 20.709 1.00 52.93 9 ALA B N 1
ATOM 999 C CA . ALA B 1 9 ? 68.772 14.959 20.796 1.00 58.76 9 ALA B CA 1
ATOM 1000 C C . ALA B 1 9 ? 68.203 15.271 19.412 1.00 51.78 9 ALA B C 1
ATOM 1001 O O . ALA B 1 9 ? 67.010 15.456 19.249 1.00 67.36 9 ALA B O 1
ATOM 1003 N N . ASP B 1 10 ? 69.076 15.290 18.414 1.00 56.07 10 ASP B N 1
ATOM 1004 C CA . ASP B 1 10 ? 68.677 15.203 17.023 1.00 58.70 10 ASP B CA 1
ATOM 1005 C C . ASP B 1 10 ? 68.476 13.699 16.790 1.00 64.00 10 ASP B C 1
ATOM 1006 O O . ASP B 1 10 ? 68.263 13.252 15.665 1.00 70.63 10 ASP B O 1
ATOM 1008 N N . LYS B 1 11 ? 68.572 12.954 17.905 1.00 70.48 11 LYS B N 1
ATOM 1009 C CA . LYS B 1 11 ? 68.185 11.542 18.080 1.00 52.12 11 LYS B CA 1
ATOM 1010 C C . LYS B 1 11 ? 66.674 11.333 18.051 1.00 53.56 11 LYS B C 1
ATOM 1011 O O . LYS B 1 11 ? 66.176 10.221 18.205 1.00 65.60 11 LYS B O 1
ATOM 1013 N N . CYS B 1 12 ? 65.937 12.418 17.899 1.00 60.44 12 CYS B N 1
ATOM 1014 C CA . CYS B 1 12 ? 64.504 12.319 17.708 1.00 54.43 12 CYS B CA 1
ATOM 1015 C C . CYS B 1 12 ? 64.216 12.273 16.214 1.00 52.20 12 CYS B C 1
ATOM 1016 O O . CYS B 1 12 ? 63.061 12.285 15.807 1.00 49.12 12 CYS B O 1
ATOM 1019 N N . GLY B 1 13 ? 65.272 12.259 15.400 1.00 58.25 13 GLY B N 1
ATOM 1020 C CA . GLY B 1 13 ? 65.122 12.261 13.956 1.00 45.35 13 GLY B CA 1
ATOM 1021 C C . GLY B 1 13 ? 64.807 13.627 13.370 1.00 45.29 13 GLY B C 1
ATOM 1022 O O . GLY B 1 13 ? 64.120 13.728 12.365 1.00 45.70 13 GLY B O 1
ATOM 1023 N N . VAL B 1 14 ? 65.288 14.682 14.010 1.00 44.80 14 VAL B N 1
ATOM 1024 C CA . VAL B 1 14 ? 65.077 16.045 13.535 1.00 44.86 14 VAL B CA 1
ATOM 1025 C C . VAL B 1 14 ? 66.430 16.757 13.383 1.00 44.92 14 VAL B C 1
ATOM 1026 O O . VAL B 1 14 ? 67.259 16.714 14.299 1.00 44.58 14 VAL B O 1
ATOM 1030 N N . ASN B 1 15 ? 66.687 17.372 12.225 1.00 46.55 15 ASN B N 1
ATOM 1031 C CA . ASN B 1 15 ? 67.970 18.073 12.040 1.00 46.80 15 ASN B CA 1
ATOM 1032 C C . ASN B 1 15 ? 67.997 19.364 12.857 1.00 46.50 15 ASN B C 1
ATOM 1033 O O . ASN B 1 15 ? 66.937 19.910 13.182 1.00 46.31 15 ASN B O 1
ATOM 1038 N N . LYS B 1 16 ? 69.202 19.873 13.124 1.00 53.18 16 LYS B N 1
ATOM 1039 C CA . LYS B 1 16 ? 69.398 20.724 14.281 1.00 52.78 16 LYS B CA 1
ATOM 1040 C C . LYS B 1 16 ? 68.497 21.937 14.121 1.00 61.41 16 LYS B C 1
ATOM 1041 O O . LYS B 1 16 ? 68.675 22.774 13.227 1.00 47.43 16 LYS B O 1
ATOM 1043 N N . GLU B 1 17 ? 67.541 22.007 15.051 1.00 76.03 17 GLU B N 1
ATOM 1044 C CA . GLU B 1 17 ? 66.313 22.745 14.813 1.00 64.39 17 GLU B CA 1
ATOM 1045 C C . GLU B 1 17 ? 66.085 23.916 15.731 1.00 64.01 17 GLU B C 1
ATOM 1046 O O . GLU B 1 17 ? 65.475 23.779 16.802 1.00 55.77 17 GLU B O 1
ATOM 1052 N N . THR B 1 18 ? 66.431 25.086 15.227 1.00 58.57 18 THR B N 1
ATOM 1053 C CA . THR B 1 18 ? 66.224 26.294 15.969 1.00 59.45 18 THR B CA 1
ATOM 1054 C C . THR B 1 18 ? 64.817 26.787 15.732 1.00 55.24 18 THR B C 1
ATOM 1055 O O . THR B 1 18 ? 64.301 27.519 16.543 1.00 55.95 18 THR B O 1
ATOM 1057 N N . ILE B 1 19 ? 64.189 26.383 14.630 1.00 46.71 19 ILE B N 1
ATOM 1058 C CA . ILE B 1 19 ? 62.901 26.963 14.284 1.00 47.09 19 ILE B CA 1
ATOM 1059 C C . ILE B 1 19 ? 61.897 26.548 15.333 1.00 46.70 19 ILE B C 1
ATOM 1060 O O . ILE B 1 19 ? 61.033 27.324 15.709 1.00 57.17 19 ILE B O 1
ATOM 1065 N N . ARG B 1 20 ? 62.054 25.346 15.862 1.00 48.95 20 ARG B N 1
ATOM 1066 C CA . ARG B 1 20 ? 61.100 24.831 16.827 1.00 44.51 20 ARG B CA 1
ATOM 1067 C C . ARG B 1 20 ? 61.051 25.683 18.077 1.00 44.70 20 ARG B C 1
ATOM 1068 O O . ARG B 1 20 ? 59.967 26.063 18.502 1.00 45.03 20 ARG B O 1
ATOM 1076 N N . TYR B 1 21 ? 62.195 25.993 18.683 1.00 51.11 21 TYR B N 1
ATOM 1077 C CA . TYR B 1 21 ? 62.117 26.849 19.868 1.00 60.18 21 TYR B CA 1
ATOM 1078 C C . TYR B 1 21 ? 61.955 28.318 19.458 1.00 59.39 21 TYR B C 1
ATOM 1079 O O . TYR B 1 21 ? 61.422 29.122 20.223 1.00 61.34 21 TYR B O 1
ATOM 1088 N N . TYR B 1 22 ? 62.378 28.647 18.246 1.00 51.17 22 TYR B N 1
ATOM 1089 C CA . TYR B 1 22 ? 62.139 29.963 17.677 1.00 49.41 22 TYR B CA 1
ATOM 1090 C C . TYR B 1 22 ? 60.623 30.140 17.618 1.00 52.94 22 TYR B C 1
ATOM 1091 O O . TYR B 1 22 ? 60.104 31.238 17.849 1.00 51.79 22 TYR B O 1
ATOM 1096 N N . GLU B 1 23 ? 59.915 29.054 17.311 1.00 46.88 23 GLU B N 1
ATOM 1097 C CA . GLU B 1 23 ? 58.449 29.080 17.261 1.00 47.19 23 GLU B CA 1
ATOM 1098 C C . GLU B 1 23 ? 57.760 28.769 18.569 1.00 47.14 23 GLU B C 1
ATOM 1099 O O . GLU B 1 23 ? 56.547 28.639 18.570 1.00 60.31 23 GLU B O 1
ATOM 1105 N N . ARG B 1 24 ? 58.524 28.592 19.647 1.00 48.90 24 ARG B N 1
ATOM 1106 C CA . ARG B 1 24 ? 57.997 28.304 21.002 1.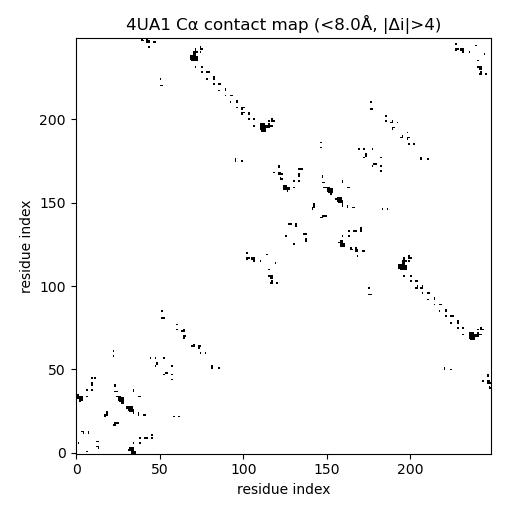00 52.09 24 ARG B CA 1
ATOM 1107 C C . ARG B 1 24 ? 57.554 26.836 21.193 1.00 48.40 24 ARG B C 1
ATOM 1108 O O . ARG B 1 24 ? 57.240 26.413 22.304 1.00 52.26 24 ARG B O 1
ATOM 1116 N N . LEU B 1 25 ? 57.613 26.033 20.135 1.00 45.52 25 LEU B N 1
ATOM 1117 C CA . LEU B 1 25 ? 57.236 24.623 20.250 1.00 49.18 25 LEU B CA 1
ATOM 1118 C C . LEU B 1 25 ? 58.165 23.854 21.184 1.00 48.08 25 LEU B C 1
ATOM 1119 O O . LEU B 1 25 ? 57.723 23.102 22.060 1.00 49.98 25 LEU B O 1
ATOM 1124 N N . GLY B 1 26 ? 59.458 24.033 20.974 1.00 57.33 26 GLY B N 1
ATOM 1125 C CA . GLY B 1 26 ? 60.451 23.405 21.817 1.00 60.45 26 GLY B CA 1
ATOM 1126 C C . GLY B 1 26 ? 60.904 24.402 22.850 1.00 48.93 26 GLY B C 1
ATOM 1127 O O . GLY B 1 26 ? 60.836 25.596 22.641 1.00 46.86 26 GLY B O 1
ATOM 1128 N N . LEU B 1 27 ? 61.439 23.909 23.943 1.00 52.83 27 LEU B N 1
ATOM 1129 C CA . LEU B 1 27 ? 61.845 24.779 25.009 1.00 52.91 27 LEU B CA 1
ATOM 1130 C C . LEU B 1 27 ? 63.174 25.445 24.654 1.00 59.10 27 LEU B C 1
ATOM 1131 O O . LEU B 1 27 ? 63.788 25.101 23.634 1.00 55.03 27 LEU B O 1
ATOM 1136 N N . ILE B 1 28 ? 63.685 26.340 25.495 1.00 55.91 28 ILE B N 1
ATOM 1137 C CA . ILE B 1 28 ? 65.035 26.857 25.228 1.00 56.63 28 ILE B CA 1
ATOM 1138 C C . ILE B 1 28 ? 66.055 26.056 26.023 1.00 47.63 28 ILE B C 1
ATOM 1139 O O . ILE B 1 28 ? 65.807 25.684 27.170 1.00 54.96 28 ILE B O 1
ATOM 1144 N N . PRO B 1 29 ? 67.205 25.755 25.426 1.00 46.93 29 PRO B N 1
ATOM 1145 C CA . PRO B 1 29 ? 68.059 24.959 26.309 1.00 48.28 29 PRO B CA 1
ATOM 1146 C C . PRO B 1 29 ? 68.668 25.742 27.475 1.00 59.06 29 PRO B C 1
ATOM 1147 O O . PRO B 1 29 ? 68.749 26.977 27.491 1.00 63.14 29 PRO B O 1
ATOM 1151 N N . GLU B 1 30 ? 69.101 24.968 28.459 1.00 59.66 30 GLU B N 1
ATOM 1152 C CA . GLU B 1 30 ? 69.758 25.462 29.659 1.00 59.60 30 GLU B CA 1
ATOM 1153 C C . GLU B 1 30 ? 71.281 25.357 29.563 1.00 50.24 30 GLU B C 1
ATOM 1154 O O . GLU B 1 30 ? 71.800 24.416 28.970 1.00 55.15 30 GLU B O 1
ATOM 1156 N N . PRO B 1 31 ? 71.999 26.365 30.082 1.00 51.96 31 PRO B N 1
ATOM 1157 C CA . PRO B 1 31 ? 73.462 26.520 30.092 1.00 62.94 31 PRO B CA 1
ATOM 1158 C C . PRO B 1 31 ? 74.177 25.736 31.216 1.00 64.24 31 PRO B C 1
ATOM 1159 O O . PRO B 1 31 ? 74.414 26.307 32.275 1.00 67.94 31 PRO B O 1
ATOM 1161 N N . GLU B 1 32 ? 74.485 24.459 30.968 1.00 63.91 32 GLU B N 1
ATOM 1162 C CA . GLU B 1 32 ? 75.194 23.542 31.885 1.00 66.48 32 GLU B CA 1
ATOM 1163 C C . GLU B 1 32 ? 75.863 24.175 33.107 1.00 61.86 32 GLU B C 1
ATOM 1164 O O . GLU B 1 32 ? 76.935 24.773 33.012 1.00 63.42 32 GLU B O 1
ATOM 1166 N N . GLU B 1 35 ? 79.641 24.119 33.368 1.00 74.35 35 GLU B N 1
ATOM 1167 C CA . GLU B 1 35 ? 80.660 24.242 32.326 1.00 73.58 35 GLU B CA 1
ATOM 1168 C C . GLU B 1 35 ? 80.094 24.998 31.141 1.00 70.14 35 GLU B C 1
ATOM 1169 O O . GLU B 1 35 ? 80.103 24.505 30.019 1.00 77.12 35 GLU B O 1
ATOM 1171 N N . LYS B 1 36 ? 79.600 26.199 31.419 1.00 79.64 36 LYS B N 1
ATOM 1172 C CA . LYS B 1 36 ? 78.949 27.086 30.451 1.00 74.48 36 LYS B CA 1
ATOM 1173 C C . LYS B 1 36 ? 77.728 26.420 29.836 1.00 66.72 36 LYS B C 1
ATOM 1174 O O . LYS B 1 36 ? 77.039 25.701 30.543 1.00 74.97 36 LYS B O 1
ATOM 1176 N N . GLY B 1 37 ? 77.462 26.625 28.543 1.00 64.09 37 GLY B N 1
ATOM 1177 C CA . GLY B 1 37 ? 76.398 25.888 27.846 1.00 64.91 37 GLY B CA 1
ATOM 1178 C C . GLY B 1 37 ? 76.703 24.500 27.308 1.00 64.86 37 GLY B C 1
ATOM 1179 O O . GLY B 1 37 ? 77.785 23.952 27.584 1.00 63.80 37 GLY B O 1
ATOM 1180 N N . TYR B 1 38 ? 75.779 23.900 26.549 1.00 57.09 38 TYR B N 1
ATOM 1181 C CA . TYR B 1 38 ? 74.390 24.329 26.299 1.00 60.41 38 TYR B CA 1
ATOM 1182 C C . TYR B 1 38 ? 73.501 23.061 26.090 1.00 59.71 38 TYR B C 1
ATOM 1183 O O . TYR B 1 38 ? 73.632 22.396 25.062 1.00 52.03 38 TYR B O 1
ATOM 1185 N N . ARG B 1 39 ? 72.600 22.712 27.008 1.00 48.77 39 ARG B N 1
ATOM 1186 C CA . ARG B 1 39 ? 71.931 21.407 26.884 1.00 47.79 39 ARG B CA 1
ATOM 1187 C C . ARG B 1 39 ? 70.376 21.364 27.003 1.00 55.95 39 ARG B C 1
ATOM 1188 O O . ARG B 1 39 ? 69.768 22.176 27.712 1.00 52.67 39 ARG B O 1
ATOM 1192 N N . MET B 1 40 ? 69.749 20.385 26.339 1.00 49.33 40 MET B N 1
ATOM 1193 C CA . MET B 1 40 ? 68.281 20.241 26.336 1.00 44.46 40 MET B CA 1
ATOM 1194 C C . MET B 1 40 ? 67.719 19.180 27.316 1.00 42.49 40 MET B C 1
ATOM 1195 O O . MET B 1 40 ? 68.406 18.222 27.697 1.00 44.11 40 MET B O 1
ATOM 1200 N N . GLN B 1 43 ? 65.350 16.426 28.940 1.00 47.83 43 GLN B N 1
ATOM 1201 C CA . GLN B 1 43 ? 64.748 15.118 28.649 1.00 54.95 43 GLN B CA 1
ATOM 1202 C C . GLN B 1 43 ? 63.276 15.222 28.308 1.00 48.71 43 GLN B C 1
ATOM 1203 O O . GLN B 1 43 ? 62.751 14.459 27.496 1.00 43.46 43 GLN B O 1
ATOM 1209 N N . GLN B 1 44 ? 62.608 16.174 28.935 1.00 43.10 44 GLN B N 1
ATOM 1210 C CA . GLN B 1 44 ? 61.196 16.352 28.709 1.00 43.33 44 GLN B CA 1
ATOM 1211 C C . GLN B 1 44 ? 61.038 17.043 27.372 1.00 40.83 44 GLN B C 1
ATOM 1212 O O . GLN B 1 44 ? 59.967 17.046 26.781 1.00 37.42 44 GLN B O 1
ATOM 1218 N N . THR B 1 45 ? 62.131 17.652 26.935 1.00 37.80 45 THR B N 1
ATOM 1219 C CA . THR B 1 45 ? 62.235 18.252 25.621 1.00 37.44 45 THR B CA 1
ATOM 1220 C C . THR B 1 45 ? 62.442 17.149 24.596 1.00 39.72 45 THR B C 1
ATOM 1221 O O . THR B 1 45 ? 61.982 17.244 23.462 1.00 34.36 45 THR B O 1
ATOM 1225 N N . VAL B 1 46 ? 63.157 16.103 25.003 1.00 39.11 46 VAL B N 1
ATOM 1226 C CA . VAL B 1 46 ? 63.344 14.947 24.148 1.00 45.31 46 VAL B CA 1
ATOM 1227 C C . VAL B 1 46 ? 61.976 14.366 23.864 1.00 39.34 46 VAL B C 1
ATOM 1228 O O . VAL B 1 46 ? 61.631 14.090 22.715 1.00 37.92 46 VAL B O 1
ATOM 1232 N N . ASP B 1 47 ? 61.207 14.204 24.937 1.00 37.90 47 ASP B N 1
ATOM 1233 C CA . ASP B 1 47 ? 59.818 13.751 24.876 1.00 45.17 47 ASP B CA 1
ATOM 1234 C C . ASP B 1 47 ? 58.911 14.685 24.054 1.00 37.17 47 ASP B C 1
ATOM 1235 O O . ASP B 1 47 ? 58.140 14.211 23.207 1.00 35.97 47 ASP B O 1
ATOM 1240 N N . ARG B 1 48 ? 58.999 15.997 24.288 1.00 32.99 48 ARG B N 1
ATOM 1241 C CA . ARG B 1 48 ? 58.154 16.937 23.565 1.00 31.47 48 ARG B CA 1
ATOM 1242 C C . ARG B 1 48 ? 58.473 16.894 22.079 1.00 34.06 48 ARG B C 1
ATOM 1243 O O . ARG B 1 48 ? 57.591 16.998 21.230 1.00 37.54 48 ARG B O 1
ATOM 1251 N N . LEU B 1 49 ? 59.745 16.737 21.772 1.00 30.33 49 LEU B N 1
ATOM 1252 C CA . LEU B 1 49 ? 60.181 16.633 20.403 1.00 30.73 49 LEU B CA 1
ATOM 1253 C C . LEU B 1 49 ? 59.760 15.305 19.753 1.00 34.63 49 LEU B C 1
ATOM 1254 O O . LEU B 1 49 ? 59.449 15.289 18.556 1.00 40.03 49 LEU B O 1
ATOM 1259 N N . HIS B 1 50 ? 59.757 14.199 20.507 1.00 30.04 50 HIS B N 1
ATOM 1260 C CA . HIS B 1 50 ? 59.188 12.937 19.984 1.00 37.61 50 HIS B CA 1
ATOM 1261 C C . HIS B 1 50 ? 57.735 13.144 19.625 1.00 33.45 50 HIS B C 1
ATOM 1262 O O . HIS B 1 50 ? 57.296 12.817 18.517 1.00 28.69 50 HIS B O 1
ATOM 1269 N N . PHE B 1 51 ? 57.010 13.703 20.594 1.00 29.96 51 PHE B N 1
ATOM 1270 C CA . PHE B 1 51 ? 55.594 13.972 20.475 1.00 30.27 51 PHE B CA 1
ATOM 1271 C C . PHE B 1 51 ? 55.322 14.791 19.191 1.00 38.26 51 PHE B C 1
ATOM 1272 O O . PHE B 1 51 ? 54.444 14.454 18.375 1.00 26.12 51 PHE B O 1
ATOM 1280 N N . ILE B 1 52 ? 56.112 15.843 18.996 1.00 27.03 52 ILE B N 1
ATOM 1281 C CA . ILE B 1 52 ? 55.906 16.728 17.868 1.00 32.66 52 ILE B CA 1
ATOM 1282 C C . ILE B 1 52 ? 56.202 16.010 16.553 1.00 28.45 52 ILE B C 1
ATOM 1283 O O . ILE B 1 52 ? 55.413 16.066 15.596 1.00 26.10 52 ILE B O 1
ATOM 1288 N N . LYS B 1 53 ? 57.339 15.326 16.516 1.00 36.37 53 LYS B N 1
ATOM 1289 C CA . LYS B 1 53 ? 57.710 14.569 15.337 1.00 40.64 53 LYS B CA 1
ATOM 1290 C C . LYS B 1 53 ? 56.570 13.605 14.949 1.00 29.07 53 LYS B C 1
ATOM 1291 O O . LYS B 1 53 ? 56.142 13.552 13.785 1.00 29.94 53 LYS B O 1
ATOM 1297 N N . ARG B 1 54 ? 56.042 12.870 15.921 1.00 28.31 54 ARG B N 1
ATOM 1298 C CA . ARG B 1 54 ? 55.074 11.843 15.570 1.00 34.57 54 ARG B CA 1
ATOM 1299 C C . ARG B 1 54 ? 53.745 12.443 15.183 1.00 27.82 54 ARG B C 1
ATOM 1300 O O . ARG B 1 54 ? 53.069 11.909 14.309 1.00 43.28 54 ARG B O 1
ATOM 1308 N N . MET B 1 55 ? 53.371 13.551 15.814 1.00 24.76 55 MET B N 1
ATOM 1309 C CA . MET B 1 55 ? 52.150 14.234 15.422 1.00 23.97 55 MET B CA 1
ATOM 1310 C C . MET B 1 55 ? 52.276 14.641 13.975 1.00 24.04 55 MET B C 1
ATOM 1311 O O . MET B 1 55 ? 51.317 14.512 13.209 1.00 24.16 55 MET B O 1
ATOM 1316 N N . GLN B 1 56 ? 53.467 15.099 13.578 1.00 26.72 56 GLN B N 1
ATOM 1317 C CA . GLN B 1 56 ? 53.641 15.438 12.170 1.00 32.76 56 GLN B CA 1
ATOM 1318 C C . GLN B 1 56 ? 53.575 14.224 11.277 1.00 28.16 56 GLN B C 1
ATOM 1319 O O . GLN B 1 56 ? 53.087 14.317 10.164 1.00 36.83 56 GLN B O 1
ATOM 1325 N N . GLU B 1 57 ? 54.033 13.078 11.751 1.00 28.84 57 GLU B N 1
ATOM 1326 C CA . GLU B 1 57 ? 53.913 11.871 10.929 1.00 30.17 57 GLU B CA 1
ATOM 1327 C C . GLU B 1 57 ? 52.453 11.438 10.887 1.00 30.29 57 GLU B C 1
ATOM 1328 O O . GLU B 1 57 ? 52.043 10.659 10.041 1.00 32.49 57 GLU B O 1
ATOM 1334 N N . LEU B 1 58 ? 51.654 11.974 11.799 1.00 27.46 58 LEU B N 1
ATOM 1335 C CA . LEU B 1 58 ? 50.233 11.652 11.830 1.00 27.51 58 LEU B CA 1
ATOM 1336 C C . LEU B 1 58 ? 49.406 12.680 11.074 1.00 35.11 58 LEU B C 1
ATOM 1337 O O . LEU B 1 58 ? 48.177 12.610 11.091 1.00 27.01 58 LEU B O 1
ATOM 1342 N N . GLY B 1 59 ? 50.065 13.653 10.449 1.00 26.30 59 GLY B N 1
ATOM 1343 C CA . GLY B 1 59 ? 49.362 14.589 9.601 1.00 26.28 59 GLY B CA 1
ATOM 1344 C C . GLY B 1 59 ? 48.918 15.885 10.233 1.00 25.09 59 GLY B C 1
ATOM 1345 O O . GLY B 1 59 ? 48.166 16.635 9.614 1.00 25.41 59 GLY B O 1
ATOM 1346 N N . PHE B 1 60 ? 49.329 16.152 11.471 1.00 27.66 60 PHE B N 1
ATOM 1347 C CA . PHE B 1 60 ? 49.129 17.489 12.043 1.00 25.79 60 PHE B CA 1
ATOM 1348 C C . PHE B 1 60 ? 50.160 18.444 11.438 1.00 23.98 60 PHE B C 1
ATOM 1349 O O . PHE B 1 60 ? 51.349 18.122 11.409 1.00 24.22 60 PHE B O 1
ATOM 1357 N N . THR B 1 61 ? 49.724 19.623 11.004 1.00 25.08 61 THR B N 1
ATOM 1358 C CA . THR B 1 61 ? 50.646 20.666 10.529 1.00 25.99 61 THR B CA 1
ATOM 1359 C C . THR B 1 61 ? 51.317 21.293 11.713 1.00 34.86 61 THR B C 1
ATOM 1360 O O . THR B 1 61 ? 50.825 21.145 12.836 1.00 26.15 61 THR B O 1
ATOM 1364 N N . LEU B 1 62 ? 52.432 21.985 11.478 1.00 26.51 62 LEU B N 1
ATOM 1365 C CA . LEU B 1 62 ? 53.131 22.676 12.556 1.00 25.14 62 LEU B CA 1
ATOM 1366 C C . LEU B 1 62 ? 52.203 23.668 13.273 1.00 30.34 62 LEU B C 1
ATOM 1367 O O . LEU B 1 62 ? 52.211 23.795 14.491 1.00 30.31 62 LEU B O 1
ATOM 1372 N N . ASN B 1 63 ? 51.378 24.347 12.495 1.00 27.47 63 ASN B N 1
ATOM 1373 C CA . ASN B 1 63 ? 50.436 25.300 13.031 1.00 27.36 63 ASN B CA 1
ATOM 1374 C C . ASN B 1 63 ? 49.437 24.680 13.983 1.00 28.33 63 ASN B C 1
ATOM 1375 O O . ASN B 1 63 ? 49.244 25.169 15.102 1.00 35.14 63 ASN B O 1
ATOM 1380 N N . GLU B 1 64 ? 48.819 23.589 13.539 1.00 25.64 64 GLU B N 1
ATOM 1381 C CA . GLU B 1 64 ? 47.928 22.804 14.383 1.00 24.69 64 GLU B CA 1
ATOM 1382 C C . GLU B 1 64 ? 48.625 22.353 15.661 1.00 24.37 64 GLU B C 1
ATOM 1383 O O . GLU B 1 64 ? 48.057 22.390 16.757 1.00 24.11 64 GLU B O 1
ATOM 1389 N N . ILE B 1 65 ? 49.866 21.921 15.517 1.00 23.17 65 ILE B N 1
ATOM 1390 C CA . ILE B 1 65 ? 50.625 21.446 16.657 1.00 23.19 65 ILE B CA 1
ATOM 1391 C C . ILE B 1 65 ? 50.871 22.578 17.648 1.00 26.73 65 ILE B C 1
ATOM 1392 O O . ILE B 1 65 ? 50.817 22.376 18.863 1.00 34.81 65 ILE B O 1
ATOM 1397 N N . ASP B 1 66 ? 51.085 23.776 17.116 1.00 31.89 66 ASP B N 1
ATOM 1398 C CA . ASP B 1 66 ? 51.251 25.002 17.899 1.00 36.84 66 ASP B CA 1
ATOM 1399 C C . ASP B 1 66 ? 50.018 25.276 18.770 1.00 33.61 66 ASP B C 1
ATOM 1400 O O . ASP B 1 66 ? 50.118 25.519 20.000 1.00 28.26 66 ASP B O 1
ATOM 1405 N N . LYS B 1 67 ? 48.858 25.277 18.111 1.00 29.50 67 LYS B N 1
ATOM 1406 C CA . LYS B 1 67 ? 47.607 25.512 18.813 1.00 30.84 67 LYS B CA 1
ATOM 1407 C C . LYS B 1 67 ? 47.400 24.452 19.895 1.00 28.64 67 LYS B C 1
ATOM 1408 O O . LYS B 1 67 ? 47.284 24.774 21.092 1.00 30.07 67 LYS B O 1
ATOM 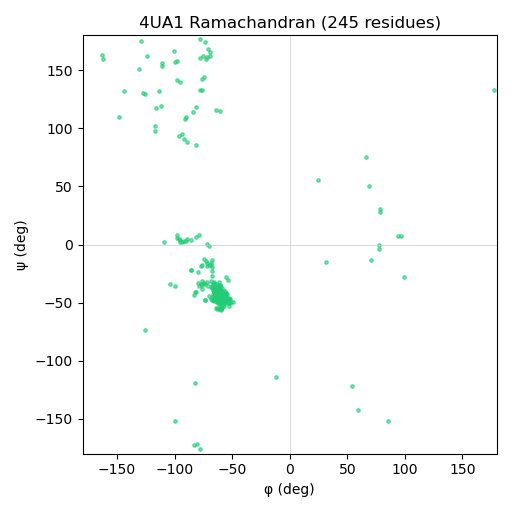1410 N N . LEU B 1 68 ? 47.424 23.194 19.463 1.00 23.77 68 LEU B N 1
ATOM 1411 C CA . LEU B 1 68 ? 47.197 22.045 20.324 1.00 27.78 68 LEU B CA 1
ATOM 1412 C C . LEU B 1 68 ? 48.055 22.137 21.566 1.00 40.59 68 LEU B C 1
ATOM 1413 O O . LEU B 1 68 ? 47.557 21.983 22.676 1.00 29.04 68 LEU B O 1
ATOM 1418 N N . LEU B 1 69 ? 49.343 22.394 21.375 1.00 24.74 69 LEU B N 1
ATOM 1419 C CA . LEU B 1 69 ? 50.249 22.473 22.497 1.00 26.66 69 LEU B CA 1
ATOM 1420 C C . LEU B 1 69 ? 49.888 23.620 23.442 1.00 38.69 69 LEU B C 1
ATOM 1421 O O . LEU B 1 69 ? 49.997 23.472 24.658 1.00 39.29 69 LEU B O 1
ATOM 1426 N N . GLY B 1 70 ? 49.431 24.746 22.895 1.00 34.22 70 GLY B N 1
ATOM 1427 C CA . GLY B 1 70 ? 48.991 25.835 23.753 1.00 28.52 70 GLY B CA 1
ATOM 1428 C C . GLY B 1 70 ? 47.848 25.433 24.663 1.00 33.54 70 GLY B C 1
ATOM 1429 O O . GLY B 1 70 ? 47.862 25.678 25.889 1.00 45.64 70 GLY B O 1
ATOM 1430 N N . VAL B 1 71 ? 46.849 24.807 24.050 1.00 28.76 71 VAL B N 1
ATOM 1431 C CA . VAL B 1 71 ? 45.667 24.336 24.762 1.00 33.80 71 VAL B CA 1
ATOM 1432 C C . VAL B 1 71 ? 46.006 23.276 25.817 1.00 37.75 71 VAL B C 1
ATOM 1433 O O . VAL B 1 71 ? 45.683 23.439 26.999 1.00 37.23 71 VAL B O 1
ATOM 1437 N N . VAL B 1 72 ? 46.675 22.201 25.415 1.00 42.11 72 VAL B N 1
ATOM 1438 C CA . VAL B 1 72 ? 46.968 21.142 26.372 1.00 37.75 72 VAL B CA 1
ATOM 1439 C C . VAL B 1 72 ? 47.822 21.689 27.511 1.00 39.27 72 VAL B C 1
ATOM 1440 O O . VAL B 1 72 ? 47.542 21.433 28.680 1.00 43.49 72 VAL B O 1
ATOM 1444 N N . ASP B 1 73 ? 48.830 22.489 27.183 1.00 31.97 73 ASP B N 1
ATOM 1445 C CA . ASP B 1 73 ? 49.676 23.067 28.229 1.00 37.28 73 ASP B CA 1
ATOM 1446 C C . ASP B 1 73 ? 48.890 23.942 29.201 1.00 41.72 73 ASP B C 1
ATOM 1447 O O . ASP B 1 73 ? 49.202 23.976 30.386 1.00 44.07 73 ASP B O 1
ATOM 1452 N N . ARG B 1 74 ? 47.868 24.655 28.738 1.00 45.19 74 ARG B N 1
ATOM 1453 C CA . ARG B 1 74 ? 47.206 25.528 29.704 1.00 41.39 74 ARG B CA 1
ATOM 1454 C C . ARG B 1 74 ? 45.953 24.970 30.408 1.00 41.08 74 ARG B C 1
ATOM 1455 O O . ARG B 1 74 ? 45.409 25.630 31.281 1.00 42.46 74 ARG B O 1
ATOM 1463 N N . ASP B 1 75 ? 45.563 23.727 30.143 1.00 34.70 75 ASP B N 1
ATOM 1464 C CA . ASP B 1 75 ? 44.263 23.247 30.612 1.00 39.77 75 ASP B CA 1
ATOM 1465 C C . ASP B 1 75 ? 44.333 22.194 31.700 1.00 35.52 75 ASP B C 1
ATOM 1466 O O . ASP B 1 75 ? 45.335 21.499 31.846 1.00 33.96 75 ASP B O 1
ATOM 1471 N N . GLU B 1 76 ? 43.256 22.097 32.474 1.00 33.91 76 GLU B N 1
ATOM 1472 C CA . GLU B 1 76 ? 43.157 21.051 33.469 1.00 45.69 76 GLU B CA 1
ATOM 1473 C C . GLU B 1 76 ? 42.900 19.693 32.812 1.00 35.76 76 GLU B C 1
ATOM 1474 O O . GLU B 1 76 ? 43.571 18.712 33.122 1.00 33.33 76 GLU B O 1
ATOM 1480 N N . ALA B 1 77 ? 41.953 19.608 31.892 1.00 41.21 77 ALA B N 1
ATOM 1481 C CA . ALA B 1 77 ? 41.721 18.285 31.348 1.00 39.61 77 ALA B CA 1
ATOM 1482 C C . ALA B 1 77 ? 42.547 18.129 30.091 1.00 36.12 77 ALA B C 1
ATOM 1483 O O . ALA B 1 77 ? 42.093 18.426 28.987 1.00 29.48 77 ALA B O 1
ATOM 1485 N N . LYS B 1 78 ? 43.725 17.541 30.254 1.00 43.38 78 LYS B N 1
ATOM 1486 C CA . LYS B 1 78 ? 44.653 17.456 29.138 1.00 42.06 78 LYS B CA 1
ATOM 1487 C C . LYS B 1 78 ? 44.265 16.264 28.282 1.00 36.82 78 LYS B C 1
ATOM 1488 O O . LYS B 1 78 ? 44.278 16.326 27.062 1.00 27.32 78 LYS B O 1
ATOM 1494 N N . CYS B 1 79 ? 43.906 15.175 28.944 1.00 31.85 79 CYS B N 1
ATOM 1495 C CA . CYS B 1 79 ? 43.446 14.001 28.251 1.00 30.38 79 CYS B CA 1
ATOM 1496 C C . CYS B 1 79 ? 42.235 14.328 27.354 1.00 31.27 79 CYS B C 1
ATOM 1497 O O . CYS B 1 79 ? 42.198 13.940 26.184 1.00 30.86 79 CYS B O 1
ATOM 1500 N N . ARG B 1 80 ? 41.271 15.079 27.880 1.00 28.60 80 ARG B N 1
ATOM 1501 C CA . ARG B 1 80 ? 40.098 15.435 27.085 1.00 35.43 80 ARG B CA 1
ATOM 1502 C C . ARG B 1 80 ? 40.488 16.274 25.849 1.00 28.79 80 ARG B C 1
ATOM 1503 O O . ARG B 1 80 ? 39.984 16.038 24.736 1.00 28.91 80 ARG B O 1
ATOM 1511 N N . ASP B 1 81 ? 41.375 17.251 26.061 1.00 27.64 81 ASP B N 1
ATOM 1512 C CA . ASP B 1 81 ? 41.824 18.127 24.992 1.00 26.98 81 ASP B CA 1
ATOM 1513 C C . ASP B 1 81 ? 42.420 17.311 23.883 1.00 25.56 81 ASP B C 1
ATOM 1514 O O . ASP B 1 81 ? 42.047 17.421 22.715 1.00 25.58 81 ASP B O 1
ATOM 1519 N N . MET B 1 82 ? 43.358 16.474 24.268 1.00 24.19 82 MET B N 1
ATOM 1520 C CA . MET B 1 82 ? 44.092 15.702 23.303 1.00 23.00 82 MET B CA 1
ATOM 1521 C C . MET B 1 82 ? 43.171 14.740 22.541 1.00 26.47 82 MET B C 1
ATOM 1522 O O . MET B 1 82 ? 43.309 14.557 21.328 1.00 22.92 82 MET B O 1
ATOM 1527 N N . TYR B 1 83 ? 42.208 14.172 23.261 1.00 24.39 83 TYR B N 1
ATOM 1528 C CA . TYR B 1 83 ? 41.193 13.306 22.681 1.00 25.38 83 TYR B CA 1
ATOM 1529 C C . TYR B 1 83 ? 40.417 14.008 21.574 1.00 25.83 83 TYR B C 1
ATOM 1530 O O . TYR B 1 83 ? 40.251 13.477 20.446 1.00 25.62 83 TYR B O 1
ATOM 1539 N N . ASP B 1 84 ? 39.925 15.195 21.921 1.00 26.65 84 ASP B N 1
ATOM 1540 C CA . ASP B 1 84 ? 39.221 16.071 20.977 1.00 27.35 84 ASP B CA 1
ATOM 1541 C C . ASP B 1 84 ? 40.025 16.418 19.728 1.00 25.91 84 ASP B C 1
ATOM 1542 O O . ASP B 1 84 ? 39.512 16.315 18.613 1.00 26.14 84 ASP B O 1
ATOM 1547 N N . PHE B 1 85 ? 41.268 16.861 19.924 1.00 25.37 85 PHE B N 1
ATOM 1548 C CA . PHE B 1 85 ? 42.120 17.206 18.795 1.00 25.81 85 PHE B CA 1
ATOM 1549 C C . PHE B 1 85 ? 42.378 15.982 17.913 1.00 23.37 85 PHE B C 1
ATOM 1550 O O . PHE B 1 85 ? 42.414 16.106 16.698 1.00 23.05 85 PHE B O 1
ATOM 1558 N N . THR B 1 86 ? 42.538 14.812 18.520 1.00 22.44 86 THR B N 1
ATOM 1559 C CA . THR B 1 86 ? 42.755 13.585 17.768 1.00 21.97 86 THR B CA 1
ATOM 1560 C C . THR B 1 86 ? 41.539 13.277 16.882 1.00 27.06 86 THR B C 1
ATOM 1561 O O . THR B 1 86 ? 41.705 12.912 15.713 1.00 22.44 86 THR B O 1
ATOM 1565 N N . ILE B 1 87 ? 40.326 13.431 17.432 1.00 27.47 87 ILE B N 1
ATOM 1566 C CA . ILE B 1 87 ? 39.097 13.291 16.619 1.00 28.13 87 ILE B CA 1
ATOM 1567 C C . ILE B 1 87 ? 39.038 14.308 15.464 1.00 25.37 87 ILE B C 1
ATOM 1568 O O . ILE B 1 87 ? 38.689 13.968 14.300 1.00 25.44 87 ILE B O 1
ATOM 1573 N N . LEU B 1 88 ? 39.380 15.558 15.763 1.00 25.20 88 LEU B N 1
ATOM 1574 C CA . LEU B 1 88 ? 39.382 16.550 14.703 1.00 25.17 88 LEU B CA 1
ATOM 1575 C C . LEU B 1 88 ? 40.390 16.131 13.641 1.00 23.62 88 LEU B C 1
ATOM 1576 O O . LEU B 1 88 ? 40.208 16.419 12.465 1.00 23.64 88 LEU B O 1
ATOM 1581 N N . LYS B 1 89 ? 41.461 15.471 14.061 1.00 23.01 89 LYS B N 1
ATOM 1582 C CA . LYS B 1 89 ? 42.460 15.022 13.115 1.00 26.84 89 LYS B CA 1
ATOM 1583 C C . LYS B 1 89 ? 41.917 13.878 12.249 1.00 21.98 89 LYS B C 1
ATOM 1584 O O . LYS B 1 89 ? 42.123 13.879 11.031 1.00 21.58 89 LYS B O 1
ATOM 1590 N N . ILE B 1 90 ? 41.230 12.920 12.871 1.00 22.19 90 ILE B N 1
ATOM 1591 C CA . ILE B 1 90 ? 40.613 11.843 12.117 1.00 22.76 90 ILE B CA 1
ATOM 1592 C C . ILE B 1 90 ? 39.744 12.433 11.004 1.00 23.34 90 ILE B C 1
ATOM 1593 O O . ILE B 1 90 ? 39.832 12.019 9.843 1.00 23.04 90 ILE B O 1
ATOM 1598 N N . GLU B 1 91 ? 38.946 13.436 11.369 1.00 24.30 91 GLU B N 1
ATOM 1599 C CA . GLU B 1 91 ? 38.034 14.079 10.429 1.00 25.22 91 GLU B CA 1
ATOM 1600 C C . GLU B 1 91 ? 38.788 14.853 9.332 1.00 24.16 91 GLU B C 1
ATOM 1601 O O . GLU B 1 91 ? 38.383 14.859 8.149 1.00 24.41 91 GLU B O 1
ATOM 1607 N N . ASP B 1 92 ? 39.926 15.442 9.699 1.00 32.75 92 ASP B N 1
ATOM 1608 C CA . ASP B 1 92 ? 40.761 16.133 8.711 1.00 27.17 92 ASP B CA 1
ATOM 1609 C C . ASP B 1 92 ? 41.342 15.144 7.680 1.00 23.84 92 ASP B C 1
ATOM 1610 O O . ASP B 1 92 ? 41.282 15.364 6.463 1.00 23.83 92 ASP B O 1
ATOM 1615 N N . ILE B 1 93 ? 41.888 14.044 8.176 1.00 24.30 93 ILE B N 1
ATOM 1616 C CA . ILE B 1 93 ? 42.429 13.014 7.311 1.00 23.73 93 ILE B CA 1
ATOM 1617 C C . ILE B 1 93 ? 41.340 12.497 6.391 1.00 24.49 93 ILE B C 1
ATOM 1618 O O . ILE B 1 93 ? 41.601 12.191 5.222 1.00 24.19 93 ILE B O 1
ATOM 1623 N N . GLN B 1 94 ? 40.116 12.388 6.908 1.00 24.80 94 GLN B N 1
ATOM 1624 C CA . GLN B 1 94 ? 39.066 11.842 6.058 1.00 28.85 94 GLN B CA 1
ATOM 1625 C C . GLN B 1 94 ? 38.792 12.812 4.905 1.00 27.78 94 GLN B C 1
ATOM 1626 O O . GLN B 1 94 ? 38.671 12.393 3.755 1.00 25.85 94 GLN B O 1
ATOM 1632 N N . ARG B 1 95 ? 38.740 14.107 5.213 1.00 37.85 95 ARG B N 1
ATOM 1633 C CA . ARG B 1 95 ? 38.618 15.112 4.161 1.00 26.38 95 ARG B CA 1
ATOM 1634 C C . ARG B 1 95 ? 39.728 15.008 3.085 1.00 25.17 95 ARG B C 1
ATOM 1635 O O . ARG B 1 95 ? 39.434 15.111 1.885 1.00 25.55 95 ARG B O 1
ATOM 1643 N N . LYS B 1 96 ? 40.989 14.846 3.501 1.00 29.96 96 LYS B N 1
ATOM 1644 C CA . LYS B 1 96 ? 42.103 14.703 2.539 1.00 33.65 96 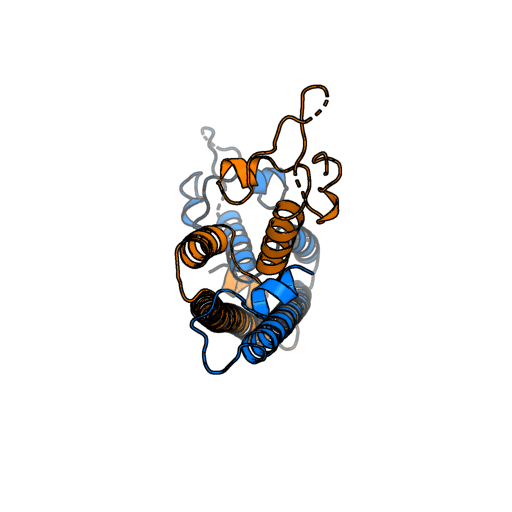LYS B CA 1
ATOM 1645 C C . LYS B 1 96 ? 41.898 13.497 1.639 1.00 27.82 96 LYS B C 1
ATOM 1646 O O . LYS B 1 96 ? 42.123 13.534 0.412 1.00 23.89 96 LYS B O 1
ATOM 1652 N N . ILE B 1 97 ? 41.497 12.409 2.279 1.00 24.49 97 ILE B N 1
ATOM 1653 C CA . ILE B 1 97 ? 41.201 11.184 1.564 1.00 30.17 97 ILE B CA 1
ATOM 1654 C C . ILE B 1 97 ? 40.146 11.415 0.481 1.00 40.90 97 ILE B C 1
ATOM 1655 O O . ILE B 1 97 ? 40.297 10.962 -0.670 1.00 28.63 97 ILE B O 1
ATOM 1660 N N . GLU B 1 98 ? 39.095 12.153 0.841 1.00 39.31 98 GLU B N 1
ATOM 1661 C CA . GLU B 1 98 ? 37.989 12.348 -0.082 1.00 28.75 98 GLU B CA 1
ATOM 1662 C C . GLU B 1 98 ? 38.471 13.175 -1.261 1.00 39.45 98 GLU B C 1
ATOM 1663 O O . GLU B 1 98 ? 38.127 12.901 -2.414 1.00 39.72 98 GLU B O 1
ATOM 1669 N N . ASP B 1 99 ? 39.314 14.162 -0.975 1.00 40.43 99 ASP B N 1
ATOM 1670 C CA . ASP B 1 99 ? 39.864 14.998 -2.040 1.00 30.43 99 ASP B CA 1
ATOM 1671 C C . ASP B 1 99 ? 40.675 14.188 -3.071 1.00 41.34 99 ASP B C 1
ATOM 1672 O O . ASP B 1 99 ? 40.549 14.395 -4.303 1.00 28.85 99 ASP B O 1
ATOM 1677 N N . LEU B 1 100 ? 41.490 13.264 -2.556 1.00 38.05 100 LEU B N 1
ATOM 1678 C CA . LEU B 1 100 ? 42.238 12.329 -3.400 1.00 25.38 100 LEU B CA 1
ATOM 1679 C C . LEU B 1 100 ? 41.337 11.402 -4.210 1.00 31.40 100 LEU B C 1
ATOM 1680 O O . LEU B 1 100 ? 41.636 11.058 -5.359 1.00 27.44 100 LEU B O 1
ATOM 1685 N N . LYS B 1 101 ? 40.241 10.980 -3.599 1.00 33.22 101 LYS B N 1
ATOM 1686 C CA . LYS B 1 101 ? 39.269 10.178 -4.316 1.00 31.63 101 LYS B CA 1
ATOM 1687 C C . LYS B 1 101 ? 38.623 10.968 -5.460 1.00 38.53 101 LYS B C 1
ATOM 1688 O O . LYS B 1 101 ? 38.356 10.444 -6.541 1.00 28.53 101 LYS B O 1
ATOM 1694 N N . ARG B 1 102 ? 38.369 12.242 -5.218 1.00 31.45 102 ARG B N 1
ATOM 1695 C CA . ARG B 1 102 ? 37.784 13.080 -6.243 1.00 28.01 102 ARG B CA 1
ATOM 1696 C C . ARG B 1 102 ? 38.756 13.198 -7.426 1.00 30.53 102 ARG B C 1
ATOM 1697 O O . ARG B 1 102 ? 38.350 13.149 -8.593 1.00 29.14 102 ARG B O 1
ATOM 1705 N N . ILE B 1 103 ? 40.044 13.338 -7.118 1.00 36.74 103 ILE B N 1
ATOM 1706 C CA . ILE B 1 103 ? 41.052 13.371 -8.173 1.00 34.92 103 ILE B CA 1
ATOM 1707 C C . ILE B 1 103 ? 41.144 12.044 -8.934 1.00 25.54 103 ILE B C 1
ATOM 1708 O O . ILE B 1 103 ? 41.224 12.005 -10.157 1.00 26.61 103 ILE B O 1
ATOM 1713 N N . GLU B 1 104 ? 41.130 10.956 -8.195 1.00 24.71 104 GLU B N 1
ATOM 1714 C CA . GLU B 1 104 ? 41.146 9.651 -8.797 1.00 33.86 104 GLU B CA 1
ATOM 1715 C C . GLU B 1 104 ? 39.990 9.512 -9.792 1.00 28.85 104 GLU B C 1
ATOM 1716 O O . GLU B 1 104 ? 40.184 9.096 -10.928 1.00 24.83 104 GLU B O 1
ATOM 1722 N N . ARG B 1 105 ? 38.798 9.915 -9.373 1.00 25.20 105 ARG B N 1
ATOM 1723 C CA . ARG B 1 105 ? 37.613 9.796 -10.207 1.00 27.00 105 ARG B CA 1
ATOM 1724 C C . ARG B 1 105 ? 37.763 10.642 -11.466 1.00 30.53 105 ARG B C 1
ATOM 1725 O O . ARG B 1 105 ? 37.350 10.214 -12.564 1.00 28.23 105 ARG B O 1
ATOM 1733 N N . MET B 1 106 ? 38.329 11.838 -11.309 1.00 23.86 106 MET B N 1
ATOM 1734 C CA . MET B 1 106 ? 38.638 12.683 -12.475 1.00 23.92 106 MET B CA 1
ATOM 1735 C C . MET B 1 106 ? 39.570 12.021 -13.475 1.00 23.46 106 MET B C 1
ATOM 1736 O O . MET B 1 106 ? 39.385 12.127 -14.675 1.00 23.87 106 MET B O 1
ATOM 1741 N N . LEU B 1 107 ? 40.603 11.382 -12.955 1.00 22.75 107 LEU B N 1
ATOM 1742 C CA . LEU B 1 107 ? 41.581 10.728 -13.777 1.00 22.56 107 LEU B CA 1
ATOM 1743 C C . LEU B 1 107 ? 40.944 9.577 -14.507 1.00 23.12 107 LEU B C 1
ATOM 1744 O O . LEU B 1 107 ? 41.198 9.372 -15.693 1.00 23.38 107 LEU B O 1
ATOM 1749 N N . MET B 1 108 ? 40.092 8.849 -13.789 1.00 23.99 108 MET B N 1
ATOM 1750 C CA . MET B 1 108 ? 39.335 7.748 -14.357 1.00 24.44 108 MET B CA 1
ATOM 1751 C C . MET B 1 108 ? 38.469 8.211 -15.557 1.00 31.03 108 MET B C 1
ATOM 1752 O O . MET B 1 108 ? 38.496 7.617 -16.646 1.00 25.50 108 MET B O 1
ATOM 1757 N N . ASP B 1 109 ? 37.719 9.292 -15.367 1.00 25.26 109 ASP B N 1
ATOM 1758 C CA . ASP B 1 109 ? 36.866 9.785 -16.430 1.00 26.05 109 ASP B CA 1
ATOM 1759 C C . ASP B 1 109 ? 37.678 10.253 -17.644 1.00 29.30 109 ASP B C 1
ATOM 1760 O O . ASP B 1 109 ? 37.302 9.993 -18.819 1.00 26.25 109 ASP B O 1
ATOM 1765 N N . LEU B 1 110 ? 38.783 10.946 -17.357 1.00 24.85 110 LEU B N 1
ATOM 1766 C CA . LEU B 1 110 ? 39.738 11.307 -18.389 1.00 24.68 110 LEU B CA 1
ATOM 1767 C C . LEU B 1 110 ? 40.217 10.105 -19.228 1.00 29.92 110 LEU B C 1
ATOM 1768 O O . LEU B 1 110 ? 40.110 10.113 -20.456 1.00 25.22 110 LEU B O 1
ATOM 1773 N N . LYS B 1 111 ? 40.704 9.068 -18.548 1.00 24.49 111 LYS B N 1
ATOM 1774 C CA . LYS B 1 111 ? 41.244 7.867 -19.189 1.00 31.38 111 LYS B CA 1
ATOM 1775 C C . LYS B 1 111 ? 40.151 7.057 -19.966 1.00 25.77 111 LYS B C 1
ATOM 1776 O O . LYS B 1 111 ? 40.426 6.421 -20.987 1.00 26.29 111 LYS B O 1
ATOM 1782 N N . GLU B 1 112 ? 38.917 7.093 -19.465 1.00 27.46 112 GLU B N 1
ATOM 1783 C CA . GLU B 1 112 ? 37.796 6.442 -20.116 1.00 27.32 112 GLU B CA 1
ATOM 1784 C C . GLU B 1 112 ? 37.411 7.206 -21.355 1.00 27.57 112 GLU B C 1
ATOM 1785 O O . GLU B 1 112 ? 36.631 6.719 -22.174 1.00 28.55 112 GLU B O 1
ATOM 1791 N N . ARG B 1 113 ? 37.910 8.435 -21.475 1.00 26.89 113 ARG B N 1
ATOM 1792 C CA . ARG B 1 113 ? 37.668 9.142 -22.738 1.00 27.57 113 ARG B CA 1
ATOM 1793 C C . ARG B 1 113 ? 38.418 8.519 -23.932 1.00 27.43 113 ARG B C 1
ATOM 1794 O O . ARG B 1 113 ? 38.051 8.793 -25.070 1.00 28.00 113 ARG B O 1
ATOM 1802 N N . CYS B 1 114 ? 39.446 7.695 -23.696 1.00 27.11 114 CYS B N 1
ATOM 1803 C CA . CYS B 1 114 ? 40.325 7.259 -24.798 1.00 27.41 114 CYS B CA 1
ATOM 1804 C C . CYS B 1 114 ? 39.671 6.241 -25.690 1.00 28.38 114 CYS B C 1
ATOM 1805 O O . CYS B 1 114 ? 38.887 5.444 -25.228 1.00 29.00 114 CYS B O 1
ATOM 1808 N N . PRO B 1 115 ? 39.962 6.303 -26.992 1.00 28.82 115 PRO B N 1
ATOM 1809 C CA . PRO B 1 115 ? 39.394 5.340 -27.948 1.00 29.88 115 PRO B CA 1
ATOM 1810 C C . PRO B 1 115 ? 40.015 3.938 -27.850 1.00 30.53 115 PRO B C 1
ATOM 1811 O O . PRO B 1 115 ? 40.972 3.723 -27.109 1.00 30.17 115 PRO B O 1
ATOM 1815 N N . GLU B 1 116 ? 39.454 2.999 -28.606 1.00 32.90 116 GLU B N 1
ATOM 1816 C CA . GLU B 1 116 ? 39.963 1.635 -28.657 1.00 34.72 116 GLU B CA 1
ATOM 1817 C C . GLU B 1 116 ? 41.381 1.584 -29.229 1.00 35.98 116 GLU B C 1
ATOM 1818 O O . GLU B 1 116 ? 42.288 1.008 -28.624 1.00 39.46 116 GLU B O 1
ATOM 1824 N N . ASN B 1 117 ? 41.581 2.235 -30.367 1.00 34.82 117 ASN B N 1
ATOM 1825 C CA . ASN B 1 117 ? 42.909 2.331 -30.943 1.00 35.36 117 ASN B CA 1
ATOM 1826 C C . ASN B 1 117 ? 43.610 3.573 -30.422 1.00 31.99 117 ASN B C 1
ATOM 1827 O O . ASN B 1 117 ? 43.266 4.703 -30.776 1.00 31.41 117 ASN B O 1
ATOM 1832 N N . LYS B 1 118 ? 44.606 3.350 -29.585 1.00 31.93 118 LYS B N 1
ATOM 1833 C CA . LYS B 1 118 ? 45.284 4.436 -28.915 1.00 31.03 118 LYS B CA 1
ATOM 1834 C C . LYS B 1 118 ? 46.580 4.818 -29.632 1.00 34.45 118 LYS B C 1
ATOM 1835 O O . LYS B 1 118 ? 47.331 5.663 -29.146 1.00 35.32 118 LYS B O 1
ATOM 1841 N N . ASP B 1 119 ? 46.852 4.216 -30.789 1.00 37.26 119 ASP B N 1
ATOM 1842 C CA . ASP B 1 119 ? 48.016 4.670 -31.515 1.00 39.69 119 ASP B CA 1
ATOM 1843 C C . ASP B 1 119 ? 47.582 5.762 -32.479 1.00 38.81 119 ASP B C 1
ATOM 1844 O O . ASP B 1 119 ? 47.332 5.520 -33.647 1.00 47.70 119 ASP B O 1
ATOM 1849 N N . ILE B 1 120 ? 47.654 6.991 -31.981 1.00 37.54 120 ILE B N 1
ATOM 1850 C CA . ILE B 1 120 ? 47.190 8.188 -32.669 1.00 33.14 120 ILE B CA 1
ATOM 1851 C C . ILE B 1 120 ? 47.855 9.370 -31.970 1.00 35.99 120 ILE B C 1
ATOM 1852 O O . ILE B 1 120 ? 48.238 9.256 -30.791 1.00 34.56 120 ILE B O 1
ATOM 1857 N N . TYR B 1 121 ? 47.931 10.511 -32.662 1.00 34.55 121 TYR B N 1
ATOM 1858 C CA . TYR B 1 121 ? 48.467 11.747 -32.075 1.00 39.02 121 TYR B CA 1
ATOM 1859 C C . TYR B 1 121 ? 47.445 12.396 -31.137 1.00 34.44 121 TYR B C 1
ATOM 1860 O O . TYR B 1 121 ? 47.811 13.026 -30.141 1.00 32.54 121 TYR B O 1
ATOM 1869 N N . GLU B 1 122 ? 46.167 12.281 -31.485 1.00 32.02 122 GLU B N 1
ATOM 1870 C CA . GLU B 1 122 ? 45.141 12.927 -30.690 1.00 32.30 122 GLU B CA 1
ATOM 1871 C C . GLU B 1 122 ? 44.709 12.093 -29.483 1.00 33.49 122 GLU B C 1
ATOM 1872 O O . GLU B 1 122 ? 44.065 11.063 -29.593 1.00 44.69 122 GLU B O 1
ATOM 1878 N N . CYS B 1 123 ? 45.013 12.612 -28.311 1.00 30.29 123 CYS B N 1
ATOM 1879 C CA . CYS B 1 123 ? 44.595 11.985 -27.081 1.00 38.37 123 CYS B CA 1
ATOM 1880 C C . CYS B 1 123 ? 43.558 12.857 -26.393 1.00 29.46 123 CYS B C 1
ATOM 1881 O O . CYS B 1 123 ? 43.835 14.014 -26.077 1.00 29.01 123 CYS B O 1
ATOM 1884 N N . PRO B 1 124 ? 42.343 12.318 -26.203 1.00 27.66 124 PRO B N 1
ATOM 1885 C CA . PRO B 1 124 ? 41.255 13.056 -25.528 1.00 33.99 124 PRO B CA 1
ATOM 1886 C C . PRO B 1 124 ? 41.666 13.555 -24.134 1.00 27.00 124 PRO B C 1
ATOM 1887 O O . PRO B 1 124 ? 41.144 14.567 -23.668 1.00 27.30 124 PRO B O 1
ATOM 1891 N N . ILE B 1 125 ? 42.590 12.843 -23.485 1.00 28.43 125 ILE B N 1
ATOM 1892 C CA . ILE B 1 125 ? 43.079 13.274 -22.197 1.00 27.93 125 ILE B CA 1
ATOM 1893 C C . ILE B 1 125 ? 43.772 14.617 -22.392 1.00 31.58 125 ILE B C 1
ATOM 1894 O O . ILE B 1 125 ? 43.436 15.611 -21.743 1.00 31.45 125 ILE B O 1
ATOM 1899 N N . ILE B 1 126 ? 44.741 14.641 -23.303 1.00 29.98 126 ILE B N 1
ATOM 1900 C CA . ILE B 1 126 ? 45.526 15.840 -23.540 1.00 35.43 126 ILE B CA 1
ATOM 1901 C C . ILE B 1 126 ? 44.649 16.968 -24.057 1.00 31.18 126 ILE B C 1
ATOM 1902 O O . ILE B 1 126 ? 44.741 18.110 -23.605 1.00 29.92 126 ILE B O 1
ATOM 1907 N N . GLU B 1 127 ? 43.788 16.635 -25.003 1.00 29.31 127 GLU B N 1
ATOM 1908 C CA . GLU B 1 127 ? 42.891 17.624 -25.540 1.00 30.35 127 GLU B CA 1
ATOM 1909 C C . GLU B 1 127 ? 42.033 18.211 -24.440 1.00 34.41 127 GLU B C 1
ATOM 1910 O O . GLU B 1 127 ? 41.901 19.435 -24.367 1.00 31.44 127 GLU B O 1
ATOM 1916 N N . THR B 1 128 ? 41.524 17.361 -23.543 1.00 29.04 128 THR B N 1
ATOM 1917 C CA . THR B 1 128 ? 40.636 17.844 -22.488 1.00 31.18 128 THR B CA 1
ATOM 1918 C C . THR B 1 128 ? 41.357 18.765 -21.537 1.00 29.31 128 THR B C 1
ATOM 1919 O O . THR B 1 128 ? 40.889 19.878 -21.268 1.00 30.80 128 THR B O 1
ATOM 1923 N N . LEU B 1 129 ? 42.519 18.323 -21.073 1.00 28.56 129 LEU B N 1
ATOM 1924 C CA . LEU B 1 129 ? 43.320 19.112 -20.142 1.00 34.67 129 LEU B CA 1
ATOM 1925 C C . LEU B 1 129 ? 43.921 20.378 -20.783 1.00 32.81 129 LEU B C 1
ATOM 1926 O O . LEU B 1 129 ? 44.391 21.265 -20.084 1.00 31.31 129 LEU B O 1
ATOM 1931 N N . MET B 1 130 ? 43.928 20.430 -22.114 1.00 31.35 130 MET B N 1
ATOM 1932 C CA . MET B 1 130 ? 44.457 21.572 -22.838 1.00 42.73 130 MET B CA 1
ATOM 1933 C C . MET B 1 130 ? 43.459 22.714 -22.880 1.00 48.25 130 MET B C 1
ATOM 1934 O O . MET B 1 130 ? 43.853 23.877 -22.878 1.00 51.47 130 MET B O 1
ATOM 1939 N N . LYS B 1 131 ? 42.172 22.365 -22.935 1.00 47.67 131 LYS B N 1
ATOM 1940 C CA . LYS B 1 131 ? 41.091 23.344 -23.037 1.00 52.00 131 LYS B CA 1
ATOM 1941 C C . LYS B 1 131 ? 40.852 24.015 -21.682 1.00 54.55 131 LYS B C 1
ATOM 1942 O O . LYS B 1 131 ? 39.829 24.662 -21.456 1.00 60.57 131 LYS B O 1
#

Organism: Priestia megaterium (NCBI:txid1404)

Solvent-accessible surface area: 14617 Å² total; per-residue (Å²): 124,72,50,35,70,62,14,33,90,10,55,23,117,128,62,76,76,26,42,89,76,82,8,19,67,109,66,96,67,140,85,29,71,24,59,94,105,26,26,50,54,28,37,5,1,57,58,0,67,95,14,27,13,75,55,92,62,0,66,133,3,8,17,52,7,75,186,51,119,23,42,0,107,21,2,42,65,44,2,59,116,7,13,101,42,2,57,168,93,3,69,70,29,82,117,34,24,129,102,1,80,71,9,56,120,124,17,54,178,102,36,70,51,168,100,3,30,1,23,96,44,15,57,100,186,31,50,20,84,102,12,33,90,10,57,17,123,89,52,49,70,22,86,132,66,104,2,14,123,132,38,73,83,73,121,85,42,64,52,47,102,154,24,22,46,57,28,40,5,1,66,71,0,61,100,8,24,12,72,51,116,66,0,49,59,1,4,11,56,8,66,192,51,139,4,29,0,116,10,2,56,65,48,1,48,105,6,24,97,36,1,92,117,66,6,75,51,30,82,166,35,28,128,109,2,49,66,15,32,100,140,19,52,174,93,32,90,53,120,107,1,28,4,18,89,50,16,56,104

Radius of gyration: 25.09 Å; Cα contacts (8 Å, |Δi|>4): 283; chains: 2; bounding box: 45×43×67 Å

Nearest PDB structures (foldseek):
  4ua1-assembly1_A  TM=1.008E+00  e=6.550E-21  Priestia megaterium
  4ua1-assembly1_B  TM=9.915E-01  e=5.830E-18  Priestia megaterium
  6jyw-assembly1_A  TM=7.485E-01  e=9.578E-04  Pseudomonas putida
  3gp4-assembly1_A  TM=5.597E-01  e=4.421E-03  Listeria monocytogenes serotype 4b str. F2365
  4ua1-assembly1_B  TM=1.008E+00  e=4.143E-20  Priestia megaterium

Secondary structure (DSSP, 8-state):
---GGGGGGGS----HHHHHTTSS------------HHHHHHHHHHHHHHTT--HHHHHHHHHHHHH-S-HHHHHHHHHHHHHHHHHHHHHHHHHHHHHHHHHHHTS-S---SS--HHHHHHH-/---SSSSGGGS--S-HHHHHTTSS-PPB------B--HHHHHHHHHHHHHHTT--HHHHHHHHHHHHH-S-HHHHHHHHHHHHHHHHHHHHHHHHHHHHHHHHHHHTS-S---SS--HHHHHHH-

B-factor: mean 39.52, std 13.46, range [19.88, 85.51]

Sequence (249 aa):
FRIGELADKCGVNKETIRYYERLGLIPEPEKGYRMQQTVDRLHFIKRMQELGFTLNEIDKLLGVVDRDEAKCRDMYDFTILKIEDIQRKIEDLKRIERMLMDLKERCPENKDIYECPIIETLMKFRIGELADKCGVNKETIRYYERLGLIPEPEEKGYRMQQTVDRLHFIKRMQELGFTLNEIDKLLGVVDRDEAKCRDMYDFTILKIEDIQRKIEDLKRIERMLMDLKERCPENKDIYECPIIETLMK

InterPro domains:
  IPR000551 MerR-type HTH domain [PF13411] (3-69)
  IPR000551 MerR-type HTH domain [PR00040] (4-15)
  IPR000551 MerR-type HTH domain [PR00040] (15-28)
  IPR000551 MerR-type HTH domain [PR00040] (39-59)
  IPR000551 MerR-type HTH domain [PS00552] (6-28)
  IPR000551 MerR-type HTH domain [PS50937] (2-71)
  IPR000551 MerR-type HTH domain [SM00422] (3-72)
  IPR009061 Putative DNA-binding domain superfamily [SSF46955] (3-129)
  IPR011794 Hg(II)-responsive transcriptional regulator [TIGR02051] (4-129)
  IPR011794 Hg(II)-responsive transcriptional regulator [cd04783] (3-130)
  IPR047057 MerR transcriptional regulator [PTHR30204] (3-112)